Protein AF-A0A8H6CXS3-F1 (afdb_monomer_lite)

Secondary structure (DSSP, 8-state):
-PPPPP------------HHHHHHHHHHHHHHHHHHHHT--SS----TTHHHHHHHHHHIIIII----SS-TT-TTS-EEEEESTTHHHHHHHHHHHH-SS--EE--TTHHHHHHHHHHHHHHHHHHH-BTTB----PPEEEEE--TTGGGSHHHHHHHHHHHTT-TTEEEEE--TT-HHHHHHHHHHHHHTT-------S--HHHHHHHHHHHT-S--

Structure (mmCIF, N/CA/C/O backbone):
data_AF-A0A8H6CXS3-F1
#
_entry.id   AF-A0A8H6CXS3-F1
#
loop_
_atom_site.group_PDB
_atom_site.id
_atom_site.type_symbol
_atom_site.label_atom_id
_atom_site.label_alt_id
_atom_site.label_comp_id
_atom_site.label_asym_id
_atom_site.label_entity_id
_atom_site.label_seq_id
_atom_site.pdbx_PDB_ins_code
_atom_site.Cartn_x
_atom_site.Cartn_y
_atom_site.Cartn_z
_atom_site.occupancy
_atom_site.B_iso_or_equiv
_atom_site.auth_seq_id
_atom_site.auth_comp_id
_atom_site.auth_asym_id
_atom_site.auth_atom_id
_atom_site.pdbx_PDB_model_num
ATOM 1 N N . MET A 1 1 ? -13.019 -16.969 39.015 1.00 36.16 1 MET A N 1
ATOM 2 C CA . MET A 1 1 ? -12.812 -17.792 37.806 1.00 36.16 1 MET A CA 1
ATOM 3 C C . MET A 1 1 ? -12.700 -16.843 36.626 1.00 36.16 1 MET A C 1
ATOM 5 O O . MET A 1 1 ? -13.710 -16.361 36.139 1.00 36.16 1 MET A O 1
ATOM 9 N N . HIS A 1 2 ? -11.468 -16.475 36.280 1.00 28.03 2 HIS A N 1
ATOM 10 C CA . HIS A 1 2 ? -11.146 -15.615 35.142 1.00 28.03 2 HIS A CA 1
ATOM 11 C C . HIS A 1 2 ? -11.078 -16.511 33.902 1.00 28.03 2 HIS A C 1
ATOM 13 O O . HIS A 1 2 ? -10.249 -17.417 33.868 1.00 28.03 2 HIS A O 1
ATOM 19 N N . GLN A 1 3 ? -11.960 -16.304 32.925 1.00 27.50 3 GLN A N 1
ATOM 20 C CA . GLN A 1 3 ? -11.782 -16.866 31.588 1.00 27.50 3 GLN A CA 1
ATOM 21 C C . GLN A 1 3 ? -11.026 -15.832 30.755 1.00 27.50 3 GLN A C 1
ATOM 23 O O . GLN A 1 3 ? -11.490 -14.708 30.575 1.00 27.50 3 GLN A O 1
ATOM 28 N N . THR A 1 4 ? -9.828 -16.204 30.322 1.00 26.31 4 THR A N 1
ATOM 29 C CA . THR A 1 4 ? -9.033 -15.498 29.319 1.00 26.31 4 THR A CA 1
ATOM 30 C C . THR A 1 4 ? -9.693 -15.648 27.940 1.00 26.31 4 THR A C 1
ATOM 32 O O . THR A 1 4 ? -10.148 -16.750 27.621 1.00 26.31 4 THR A O 1
ATOM 35 N N . PRO A 1 5 ? -9.761 -14.594 27.104 1.00 31.59 5 PRO A N 1
ATOM 36 C CA . PRO A 1 5 ? -10.268 -14.718 25.744 1.00 31.59 5 PRO A CA 1
ATOM 37 C C . PRO A 1 5 ? -9.294 -15.535 24.896 1.00 31.59 5 PRO A C 1
ATOM 39 O O . PRO A 1 5 ? -8.082 -15.343 24.946 1.00 31.59 5 PRO A O 1
ATOM 42 N N . THR A 1 6 ? -9.849 -16.474 24.142 1.00 30.05 6 THR A N 1
ATOM 43 C CA . THR A 1 6 ? -9.149 -17.348 23.205 1.00 30.05 6 THR A CA 1
ATOM 44 C C . THR A 1 6 ? -8.535 -16.517 22.078 1.00 30.05 6 THR A C 1
ATOM 46 O O . THR A 1 6 ? -9.258 -15.842 21.349 1.00 30.05 6 THR A O 1
ATOM 49 N N . GLU A 1 7 ? -7.211 -16.579 21.927 1.00 29.20 7 GLU A N 1
ATOM 50 C CA . GLU A 1 7 ? -6.490 -16.037 20.773 1.00 29.20 7 GLU A CA 1
ATOM 51 C C . GLU A 1 7 ? -7.013 -16.698 19.490 1.00 29.20 7 GLU A C 1
ATOM 53 O O . GLU A 1 7 ? -6.748 -17.871 19.209 1.00 29.20 7 GLU A O 1
ATOM 58 N N . ALA A 1 8 ? -7.771 -15.944 18.695 1.00 30.47 8 ALA A N 1
ATOM 59 C CA . ALA A 1 8 ? -8.083 -16.305 17.323 1.00 30.47 8 ALA A CA 1
ATOM 60 C C . ALA A 1 8 ? -6.818 -16.106 16.476 1.00 30.47 8 ALA A C 1
ATOM 62 O O . ALA A 1 8 ? -6.645 -15.101 15.796 1.00 30.47 8 ALA A O 1
ATOM 63 N N . SER A 1 9 ? -5.906 -17.077 16.538 1.00 31.92 9 SER A N 1
ATOM 64 C CA . SER A 1 9 ? -4.808 -17.177 15.582 1.00 31.92 9 SER A CA 1
ATOM 65 C C . SER A 1 9 ? -5.400 -17.467 14.201 1.00 31.92 9 SER A C 1
ATOM 67 O O . SER A 1 9 ? -5.774 -18.592 13.867 1.00 31.92 9 SER A O 1
ATOM 69 N N . GLY A 1 10 ? -5.529 -16.419 13.388 1.00 28.12 10 GLY A N 1
ATOM 70 C CA . GLY A 1 10 ? -5.821 -16.523 11.965 1.00 28.12 10 GLY A CA 1
ATOM 71 C C . GLY A 1 10 ? -4.663 -17.219 11.256 1.00 28.12 10 GLY A C 1
ATOM 72 O O . GLY A 1 10 ? -3.820 -16.576 10.640 1.00 28.12 10 GLY A O 1
ATOM 73 N N . SER A 1 11 ? -4.590 -18.546 11.367 1.00 31.09 11 SER A N 1
ATOM 74 C CA . SER A 1 11 ? -3.636 -19.354 10.622 1.00 31.09 11 SER A CA 1
ATOM 75 C C . SER A 1 11 ? -3.890 -19.132 9.134 1.00 31.09 11 SER A C 1
ATOM 77 O O . SER A 1 11 ? -4.977 -19.434 8.629 1.00 31.09 11 SER A O 1
ATOM 79 N N . PHE A 1 12 ? -2.892 -18.589 8.442 1.00 36.41 12 PHE A N 1
ATOM 80 C CA . PHE A 1 12 ? -2.896 -18.418 6.999 1.00 36.41 12 PHE A CA 1
ATOM 81 C C . PHE A 1 12 ? -3.215 -19.779 6.372 1.00 36.41 12 PHE A C 1
ATOM 83 O O . PHE A 1 12 ? -2.415 -20.713 6.459 1.00 36.41 12 PHE A O 1
ATOM 90 N N . ARG A 1 13 ? -4.397 -19.924 5.762 1.00 33.12 13 ARG A N 1
ATOM 91 C CA . ARG A 1 13 ? -4.685 -21.066 4.892 1.00 33.12 13 ARG A CA 1
ATOM 92 C C . ARG A 1 13 ? -3.828 -20.915 3.636 1.00 33.12 13 ARG A C 1
ATOM 94 O O . ARG A 1 13 ? -4.321 -20.583 2.566 1.00 33.12 13 ARG A O 1
ATOM 101 N N . ALA A 1 14 ? -2.542 -21.227 3.758 1.00 38.62 14 ALA A N 1
ATOM 102 C CA . ALA A 1 14 ? -1.761 -21.771 2.664 1.00 38.62 14 ALA A CA 1
ATOM 103 C C . ALA A 1 14 ? -2.271 -23.197 2.399 1.00 38.62 14 ALA A C 1
ATOM 105 O O . ALA A 1 14 ? -1.578 -24.184 2.631 1.00 38.62 14 ALA A O 1
ATOM 106 N N . SER A 1 15 ? -3.525 -23.331 1.957 1.00 41.91 15 SER A N 1
ATOM 107 C CA . SER A 1 15 ? -3.922 -24.537 1.240 1.00 41.91 15 SER A CA 1
ATOM 108 C C . SER A 1 15 ? -3.069 -24.549 -0.021 1.00 41.91 15 SER A C 1
ATOM 110 O O . SER A 1 15 ? -3.206 -23.637 -0.836 1.00 41.91 15 SER A O 1
ATOM 112 N N . GLY A 1 16 ? -2.133 -25.498 -0.119 1.00 45.22 16 GLY A N 1
ATOM 113 C CA . GLY A 1 16 ? -1.155 -25.567 -1.202 1.00 45.22 16 GLY A CA 1
ATOM 114 C C . GLY A 1 16 ? -1.812 -25.314 -2.554 1.00 45.22 16 GLY A C 1
ATOM 115 O O . GLY A 1 16 ? -2.650 -26.101 -2.992 1.00 45.22 16 GLY A O 1
ATOM 116 N N . SER A 1 17 ? -1.468 -24.189 -3.184 1.00 57.88 17 SER A N 1
ATOM 117 C CA . SER A 1 17 ? -1.982 -23.858 -4.508 1.00 57.88 17 SER A CA 1
ATOM 118 C C . SER A 1 17 ? -1.588 -24.979 -5.457 1.00 57.88 17 SER A C 1
ATOM 120 O O . SER A 1 17 ? -0.418 -25.379 -5.489 1.00 57.88 17 SER A O 1
ATOM 122 N N . SER A 1 18 ? -2.550 -25.500 -6.215 1.00 72.38 18 SER A N 1
ATOM 123 C CA . SER A 1 18 ? -2.274 -26.580 -7.161 1.00 72.38 18 SER A CA 1
ATOM 124 C C . SER A 1 18 ? -1.170 -26.160 -8.145 1.00 72.38 18 SER A C 1
ATOM 126 O O . SER A 1 18 ? -1.025 -24.979 -8.467 1.00 72.38 18 SER A O 1
ATOM 128 N N . SER A 1 19 ? -0.382 -27.118 -8.646 1.00 76.44 19 SER A N 1
ATOM 129 C CA . SER A 1 19 ? 0.688 -26.845 -9.625 1.00 76.44 19 SER A CA 1
ATOM 130 C C . SER A 1 19 ? 0.190 -26.024 -10.831 1.00 76.44 19 SER A C 1
ATOM 132 O O . SER A 1 19 ? 0.915 -25.175 -11.347 1.00 76.44 19 SER A O 1
ATOM 134 N N . ASP A 1 20 ? -1.073 -26.213 -11.221 1.00 83.56 20 ASP A N 1
ATOM 135 C CA . ASP A 1 20 ? -1.743 -25.462 -12.286 1.00 83.56 20 ASP A CA 1
ATOM 136 C C . ASP A 1 20 ? -1.972 -23.978 -11.928 1.00 83.56 20 ASP A C 1
ATOM 138 O O . ASP A 1 20 ? -1.751 -23.088 -12.750 1.00 83.56 20 ASP A O 1
ATOM 142 N N . GLU A 1 21 ? -2.345 -23.665 -10.685 1.00 80.31 21 GLU A N 1
ATOM 143 C CA . GLU A 1 21 ? -2.508 -22.275 -10.238 1.00 80.31 21 GLU A CA 1
ATOM 144 C C . GLU A 1 21 ? -1.188 -21.505 -10.222 1.00 80.31 21 GLU A C 1
ATOM 146 O O . GLU A 1 21 ? -1.150 -20.349 -10.649 1.00 80.31 21 GLU A O 1
ATOM 151 N N . LEU A 1 22 ? -0.099 -22.145 -9.784 1.00 80.69 22 LEU A N 1
ATOM 152 C CA . LEU A 1 22 ? 1.237 -21.544 -9.816 1.00 80.69 22 LEU A CA 1
ATOM 153 C C . LEU A 1 22 ? 1.685 -21.263 -11.253 1.00 80.69 22 LEU A C 1
ATOM 155 O O . LEU A 1 22 ? 2.217 -20.190 -11.534 1.00 80.69 22 LEU A O 1
ATOM 159 N N . GLN A 1 23 ? 1.402 -22.173 -12.189 1.00 83.62 23 GLN A N 1
ATOM 160 C CA . GLN A 1 23 ? 1.690 -21.953 -13.608 1.00 83.62 23 GLN A CA 1
ATOM 161 C C . GLN A 1 23 ? 0.864 -20.806 -14.202 1.00 83.62 23 GLN A C 1
ATOM 163 O O . GLN A 1 23 ? 1.395 -19.995 -14.965 1.00 83.62 23 GLN A O 1
ATOM 168 N N . LYS A 1 24 ? -0.425 -20.700 -13.856 1.00 85.88 24 LYS A N 1
ATOM 169 C CA . LYS A 1 24 ? -1.273 -19.573 -14.279 1.00 85.88 24 LYS A CA 1
ATOM 170 C C . LYS A 1 24 ? -0.756 -18.247 -13.726 1.00 85.88 24 LYS A C 1
ATOM 172 O O . LYS A 1 24 ? -0.705 -17.266 -14.465 1.00 85.88 24 LYS A O 1
ATOM 177 N N . LEU A 1 25 ? -0.340 -18.225 -12.460 1.00 83.25 25 LEU A N 1
ATOM 178 C CA . LEU A 1 25 ? 0.251 -17.051 -11.820 1.00 83.25 25 LEU A CA 1
ATOM 179 C C . LEU A 1 25 ? 1.569 -16.632 -12.478 1.00 83.25 25 LEU A C 1
ATOM 181 O O . LEU A 1 25 ? 1.739 -15.454 -12.777 1.00 83.25 25 LEU A O 1
ATOM 185 N N . ASP A 1 26 ? 2.470 -17.570 -12.769 1.00 83.44 26 ASP A N 1
ATOM 186 C CA . ASP A 1 26 ? 3.727 -17.271 -13.466 1.00 83.44 26 ASP A CA 1
ATOM 187 C C . ASP A 1 26 ? 3.478 -16.700 -14.874 1.00 83.44 26 ASP A C 1
ATOM 189 O O . ASP A 1 26 ? 4.079 -15.696 -15.265 1.00 83.44 26 ASP A O 1
ATOM 193 N N . ARG A 1 27 ? 2.528 -17.278 -15.624 1.00 86.31 27 ARG A N 1
ATOM 194 C CA . ARG A 1 27 ? 2.117 -16.746 -16.934 1.00 86.31 27 ARG A CA 1
ATOM 195 C C . ARG A 1 27 ? 1.550 -15.333 -16.817 1.00 86.31 27 ARG A C 1
ATOM 197 O O . ARG A 1 27 ? 1.940 -14.465 -17.594 1.00 86.31 27 ARG A O 1
ATOM 204 N N . LEU A 1 28 ? 0.675 -15.091 -15.842 1.00 85.56 28 LEU A N 1
ATOM 205 C CA . LEU A 1 28 ? 0.125 -13.764 -15.573 1.00 85.56 28 LEU A CA 1
ATOM 206 C C . LEU A 1 28 ? 1.244 -12.761 -15.264 1.00 85.56 28 LEU A C 1
ATOM 208 O O . LEU A 1 28 ? 1.303 -11.707 -15.890 1.00 85.56 28 LEU A O 1
ATOM 212 N N . LEU A 1 29 ? 2.168 -13.098 -14.360 1.00 83.44 29 LEU A N 1
ATOM 213 C CA . LEU A 1 29 ? 3.283 -12.223 -13.993 1.00 83.44 29 LEU A CA 1
ATOM 214 C C . LEU A 1 29 ? 4.158 -11.874 -15.199 1.00 83.44 29 LEU A C 1
ATOM 216 O O . LEU A 1 29 ? 4.554 -10.718 -15.342 1.00 83.44 29 LEU A O 1
ATOM 220 N N . LYS A 1 30 ? 4.422 -12.829 -16.096 1.00 85.06 30 LYS A N 1
ATOM 221 C CA . LYS A 1 30 ? 5.149 -12.575 -17.351 1.00 85.06 30 LYS A CA 1
ATOM 222 C C . LYS A 1 30 ? 4.410 -11.584 -18.251 1.00 85.06 30 LYS A C 1
ATOM 224 O O . LYS A 1 30 ? 5.037 -10.657 -18.761 1.00 85.06 30 LYS A O 1
ATOM 229 N N . LEU A 1 31 ? 3.092 -11.735 -18.406 1.00 86.75 31 LEU A N 1
ATOM 230 C CA . LEU A 1 31 ? 2.269 -10.814 -19.199 1.00 86.75 31 LEU A CA 1
ATOM 231 C C . LEU A 1 31 ? 2.256 -9.401 -18.603 1.00 86.75 31 LEU A C 1
ATOM 233 O O . LEU A 1 31 ? 2.506 -8.436 -19.319 1.00 86.75 31 LEU A O 1
ATOM 237 N N . LEU A 1 32 ? 2.037 -9.275 -17.292 1.00 85.12 32 LEU A N 1
ATOM 238 C CA . LEU A 1 32 ? 2.036 -7.984 -16.594 1.00 85.12 32 LEU A CA 1
ATOM 239 C C . LEU A 1 32 ? 3.412 -7.315 -16.630 1.00 85.12 32 LEU A C 1
ATOM 241 O O . LEU A 1 32 ? 3.512 -6.109 -16.830 1.00 85.12 32 LEU A O 1
ATOM 245 N N . THR A 1 33 ? 4.483 -8.099 -16.492 1.00 83.38 33 THR A N 1
ATOM 246 C CA . THR A 1 33 ? 5.856 -7.601 -16.648 1.00 83.38 33 THR A CA 1
ATOM 247 C C . THR A 1 33 ? 6.055 -7.037 -18.054 1.00 83.38 33 THR A C 1
ATOM 249 O O . THR A 1 33 ? 6.570 -5.932 -18.198 1.00 83.38 33 THR A O 1
ATOM 252 N N . GLY A 1 34 ? 5.594 -7.751 -19.088 1.00 81.50 34 GLY A N 1
ATOM 253 C CA . GLY A 1 34 ? 5.616 -7.274 -20.472 1.00 81.50 34 GLY A CA 1
ATOM 254 C C . GLY A 1 34 ? 4.826 -5.978 -20.671 1.00 81.50 34 GLY A C 1
ATOM 255 O O . GLY A 1 34 ? 5.335 -5.051 -21.298 1.00 81.50 34 GLY A O 1
ATOM 256 N N . LEU A 1 35 ? 3.628 -5.880 -20.086 1.00 82.25 35 LEU A N 1
ATOM 257 C CA . LEU A 1 35 ? 2.788 -4.678 -20.122 1.00 82.25 35 LEU A CA 1
ATOM 258 C C . LEU A 1 35 ? 3.510 -3.459 -19.525 1.00 82.25 35 LEU A C 1
ATOM 260 O O . LEU A 1 35 ? 3.583 -2.408 -20.162 1.00 82.25 35 LEU A O 1
ATOM 264 N N . ILE A 1 36 ? 4.086 -3.604 -18.327 1.00 79.25 36 ILE A N 1
ATOM 265 C CA . ILE A 1 36 ? 4.838 -2.523 -17.674 1.00 79.25 36 ILE A CA 1
ATOM 266 C C . ILE A 1 36 ? 6.048 -2.139 -18.535 1.00 79.25 36 ILE A C 1
ATOM 268 O O . ILE A 1 36 ? 6.296 -0.953 -18.747 1.00 79.25 36 ILE A O 1
ATOM 272 N N . SER A 1 37 ? 6.773 -3.114 -19.087 1.00 77.81 37 SER A N 1
ATOM 273 C CA . SER A 1 37 ? 7.919 -2.850 -19.966 1.00 77.81 37 SER A CA 1
ATOM 274 C C . SER A 1 37 ? 7.540 -2.070 -21.229 1.00 77.81 37 SER A C 1
ATOM 276 O O . SER A 1 37 ? 8.293 -1.196 -21.644 1.00 77.81 37 SER A O 1
ATOM 278 N N . GLN A 1 38 ? 6.370 -2.323 -21.824 1.00 73.44 38 GLN A N 1
ATOM 279 C CA . GLN A 1 38 ? 5.894 -1.594 -23.009 1.00 73.44 38 GLN A CA 1
ATOM 280 C C . GLN A 1 38 ? 5.494 -0.143 -22.712 1.00 73.44 38 GLN A C 1
ATOM 282 O O . GLN A 1 38 ? 5.536 0.700 -23.609 1.00 73.44 38 GLN A O 1
ATOM 287 N N . SER A 1 39 ? 5.135 0.165 -21.464 1.00 68.06 39 SER A N 1
ATOM 288 C CA . SER A 1 39 ? 4.827 1.536 -21.046 1.00 68.06 39 SER A CA 1
ATOM 289 C C . SER A 1 39 ? 6.069 2.444 -20.934 1.00 68.06 39 SER A C 1
ATOM 291 O O . SER A 1 39 ? 5.922 3.661 -20.873 1.00 68.06 39 SER A O 1
ATOM 293 N N . ASN A 1 40 ? 7.292 1.892 -21.003 1.00 60.66 40 ASN A N 1
ATOM 294 C CA . ASN A 1 40 ? 8.571 2.624 -20.926 1.00 60.66 40 ASN A CA 1
ATOM 295 C C . ASN A 1 40 ? 8.966 3.357 -22.232 1.00 60.66 40 ASN A C 1
ATOM 297 O O . ASN A 1 40 ? 10.123 3.308 -22.645 1.00 60.66 40 ASN A O 1
ATOM 301 N N . LYS A 1 41 ? 8.051 4.054 -22.915 1.00 53.78 41 LYS A N 1
ATOM 302 C CA . LYS A 1 41 ? 8.431 4.826 -24.122 1.00 53.78 41 LYS A CA 1
ATOM 303 C C . LYS A 1 41 ? 9.274 6.079 -23.829 1.00 53.78 41 LYS A C 1
ATOM 305 O O . LYS A 1 41 ? 9.758 6.709 -24.763 1.00 53.78 41 LYS A O 1
ATOM 310 N N . GLU A 1 42 ? 9.488 6.423 -22.561 1.00 52.50 42 GLU A N 1
ATOM 311 C CA . GLU A 1 42 ? 10.253 7.599 -22.142 1.00 52.50 42 GLU A CA 1
ATOM 312 C C . GLU A 1 42 ? 11.653 7.212 -21.635 1.00 52.50 42 GLU A C 1
ATOM 314 O O . GLU A 1 42 ? 11.840 7.015 -20.442 1.00 52.50 42 GLU A O 1
ATOM 319 N N . GLY A 1 43 ? 12.619 7.079 -22.554 1.00 49.16 43 GLY A N 1
ATOM 320 C CA . GLY A 1 43 ? 14.061 7.383 -22.412 1.00 49.16 43 GLY A CA 1
ATOM 321 C C . GLY A 1 43 ? 14.938 6.786 -21.291 1.00 49.16 43 GLY A C 1
ATOM 322 O O . GLY A 1 43 ? 16.156 6.821 -21.433 1.00 49.16 43 GLY A O 1
ATOM 323 N N . TYR A 1 44 ? 14.395 6.241 -20.204 1.00 51.03 44 TYR A N 1
ATOM 324 C CA . TYR A 1 44 ? 15.142 5.607 -19.117 1.00 51.03 44 TYR A CA 1
ATOM 325 C C . TYR A 1 44 ? 15.143 4.092 -19.324 1.00 51.03 44 TYR A C 1
ATOM 327 O O . TYR A 1 44 ? 14.299 3.347 -18.817 1.00 51.03 44 TYR A O 1
ATOM 335 N N . GLU A 1 45 ? 16.096 3.647 -20.139 1.00 46.44 45 GLU A N 1
ATOM 336 C CA . GLU A 1 45 ? 16.391 2.236 -20.354 1.00 46.44 45 GLU A CA 1
ATOM 337 C C . GLU A 1 45 ? 16.886 1.582 -19.053 1.00 46.44 45 GLU A C 1
ATOM 339 O O . GLU A 1 45 ? 17.766 2.095 -18.369 1.00 46.44 45 GLU A O 1
ATOM 344 N N . GLN A 1 46 ? 16.335 0.400 -18.759 1.00 49.56 46 GLN A N 1
ATOM 345 C CA . GLN A 1 46 ? 16.765 -0.534 -17.708 1.00 49.56 46 GLN A CA 1
ATOM 346 C C . GLN A 1 46 ? 16.456 -0.141 -16.253 1.00 49.56 46 GLN A C 1
ATOM 348 O O . GLN A 1 46 ? 17.344 -0.045 -15.414 1.00 49.56 46 GLN A O 1
ATOM 353 N N . VAL A 1 47 ? 15.171 -0.051 -15.901 1.00 53.47 47 VAL A N 1
ATOM 354 C CA . VAL A 1 47 ? 14.756 -0.161 -14.490 1.00 53.47 47 VAL A CA 1
ATOM 355 C C . VAL A 1 47 ? 14.499 -1.642 -14.178 1.00 53.47 47 VAL A C 1
ATOM 357 O O . VAL A 1 47 ? 13.525 -2.162 -14.700 1.00 53.47 47 VAL A O 1
ATOM 360 N N . PRO A 1 48 ? 15.281 -2.356 -13.349 1.00 55.25 48 PRO A N 1
ATOM 361 C CA . PRO A 1 48 ? 15.142 -3.810 -13.143 1.00 55.25 48 PRO A CA 1
ATOM 362 C C . PRO A 1 48 ? 13.858 -4.260 -12.418 1.00 55.25 48 PRO A C 1
ATOM 364 O O . PRO A 1 48 ? 13.691 -5.445 -12.127 1.00 55.25 48 PRO A O 1
ATOM 367 N N . SER A 1 49 ? 12.950 -3.340 -12.073 1.00 71.38 49 SER A N 1
ATOM 368 C CA . SER A 1 49 ? 11.848 -3.609 -11.146 1.00 71.38 49 SER A CA 1
ATOM 369 C C . SER A 1 49 ? 10.523 -4.028 -11.780 1.00 71.38 49 SER A C 1
ATOM 371 O O . SER A 1 49 ? 9.592 -4.258 -11.018 1.00 71.38 49 SER A O 1
ATOM 373 N N . GLN A 1 50 ? 10.361 -4.187 -13.106 1.00 79.50 50 GLN A N 1
ATOM 374 C CA . GLN A 1 50 ? 9.018 -4.466 -13.672 1.00 79.50 50 GLN A CA 1
ATOM 375 C C . GLN A 1 50 ? 8.402 -5.755 -13.132 1.00 79.50 50 GLN A C 1
ATOM 377 O O . GLN A 1 50 ? 7.219 -5.777 -12.794 1.00 79.50 50 GLN A O 1
ATOM 382 N N . ARG A 1 51 ? 9.204 -6.818 -13.003 1.00 81.25 51 ARG A N 1
ATOM 383 C CA . ARG A 1 51 ? 8.722 -8.079 -12.433 1.00 81.25 51 ARG A CA 1
ATOM 384 C C . ARG A 1 51 ? 8.321 -7.906 -10.971 1.00 81.25 51 ARG A C 1
ATOM 386 O O . ARG A 1 51 ? 7.277 -8.405 -10.572 1.00 81.25 51 ARG A O 1
ATOM 393 N N . LEU A 1 52 ? 9.106 -7.160 -10.193 1.00 84.19 52 LEU A N 1
ATOM 394 C CA . LEU A 1 52 ? 8.787 -6.873 -8.795 1.00 84.19 52 LEU A CA 1
ATOM 395 C C . LEU A 1 52 ? 7.531 -5.995 -8.669 1.00 84.19 52 LEU A C 1
ATOM 397 O O . LEU A 1 52 ? 6.676 -6.292 -7.845 1.00 84.19 52 LEU A O 1
ATOM 401 N N . LYS A 1 53 ? 7.360 -4.986 -9.531 1.00 86.31 53 LYS A N 1
ATOM 402 C CA . LYS A 1 53 ? 6.136 -4.176 -9.638 1.00 86.31 53 LYS A CA 1
ATOM 403 C C . LYS A 1 53 ? 4.916 -5.047 -9.936 1.00 86.31 53 LYS A C 1
ATOM 405 O O . LYS A 1 53 ? 3.902 -4.930 -9.254 1.00 86.31 53 LYS A O 1
ATOM 410 N N . ALA A 1 54 ? 5.025 -5.963 -10.902 1.00 85.44 54 ALA A N 1
ATOM 411 C CA . ALA A 1 54 ? 3.968 -6.920 -11.220 1.00 85.44 54 ALA A CA 1
ATOM 412 C C . ALA A 1 54 ? 3.655 -7.845 -10.030 1.00 85.44 54 ALA A C 1
ATOM 414 O O . ALA A 1 54 ? 2.481 -8.060 -9.716 1.00 85.44 54 ALA A O 1
ATOM 415 N N . SER A 1 55 ? 4.681 -8.347 -9.332 1.00 87.50 55 SER A N 1
ATOM 416 C CA . SER A 1 55 ? 4.515 -9.162 -8.124 1.00 87.50 55 SER A CA 1
ATOM 417 C C . SER A 1 55 ? 3.831 -8.389 -6.996 1.00 87.50 55 SER A C 1
ATOM 419 O O . SER A 1 55 ? 2.897 -8.919 -6.403 1.00 87.50 55 SER A O 1
ATOM 421 N N . ILE A 1 56 ? 4.235 -7.141 -6.731 1.00 89.06 56 ILE A N 1
ATOM 422 C CA . ILE A 1 56 ? 3.633 -6.265 -5.714 1.00 89.06 56 ILE A CA 1
ATOM 423 C C . ILE A 1 56 ? 2.183 -5.938 -6.072 1.00 89.06 56 ILE A C 1
ATOM 425 O O . ILE A 1 56 ? 1.302 -6.110 -5.236 1.00 89.06 56 ILE A O 1
ATOM 429 N N . GLY A 1 57 ? 1.908 -5.519 -7.310 1.00 87.50 57 GLY A N 1
ATOM 430 C CA . GLY A 1 57 ? 0.546 -5.209 -7.754 1.00 87.50 57 GLY A CA 1
ATOM 431 C C . GLY A 1 57 ? -0.381 -6.423 -7.658 1.00 87.50 57 GLY A C 1
ATOM 432 O O . GLY A 1 57 ? -1.502 -6.313 -7.165 1.00 87.50 57 GLY A O 1
ATOM 433 N N . THR A 1 58 ? 0.118 -7.604 -8.038 1.00 86.00 58 THR A N 1
ATOM 434 C CA . THR A 1 58 ? -0.616 -8.868 -7.876 1.00 86.00 58 THR A CA 1
ATOM 435 C C . THR A 1 58 ? -0.814 -9.209 -6.400 1.00 86.00 58 THR A C 1
ATOM 437 O O . THR A 1 58 ? -1.911 -9.603 -6.019 1.00 86.00 58 THR A O 1
ATOM 440 N N . ALA A 1 59 ? 0.215 -9.052 -5.562 1.00 88.50 59 ALA A N 1
ATOM 441 C CA . ALA A 1 59 ? 0.133 -9.291 -4.123 1.00 88.50 59 ALA A CA 1
ATOM 442 C C . ALA A 1 59 ? -0.956 -8.420 -3.477 1.00 88.50 59 ALA A C 1
ATOM 444 O O . ALA A 1 59 ? -1.853 -8.937 -2.809 1.00 88.50 59 ALA A O 1
ATOM 445 N N . LEU A 1 60 ? -0.913 -7.113 -3.753 1.00 87.19 60 LEU A N 1
ATOM 446 C CA . LEU A 1 60 ? -1.865 -6.133 -3.248 1.00 87.19 60 LEU A CA 1
ATOM 447 C C . LEU A 1 60 ? -3.292 -6.473 -3.654 1.00 87.19 60 LEU A C 1
ATOM 449 O O . LEU A 1 60 ? -4.133 -6.655 -2.787 1.00 87.19 60 LEU A O 1
ATOM 453 N N . LEU A 1 61 ? -3.575 -6.600 -4.948 1.00 83.38 61 LEU A N 1
ATOM 454 C CA . LEU A 1 61 ? -4.958 -6.760 -5.397 1.00 83.38 61 LEU A CA 1
ATOM 455 C C . LEU A 1 61 ? -5.520 -8.155 -5.193 1.00 83.38 61 LEU A C 1
ATOM 457 O O . LEU A 1 61 ? -6.705 -8.302 -4.923 1.00 83.38 61 LEU A O 1
ATOM 461 N N . LYS A 1 62 ? -4.715 -9.197 -5.403 1.00 83.62 62 LYS A N 1
ATOM 462 C CA . LYS A 1 62 ? -5.242 -10.561 -5.351 1.00 83.62 62 LYS A CA 1
ATOM 463 C C . LYS A 1 62 ? -5.394 -11.051 -3.916 1.00 83.62 62 LYS A C 1
ATOM 465 O O . LYS A 1 62 ? -6.267 -11.875 -3.663 1.00 83.62 62 LYS A O 1
ATOM 470 N N . TYR A 1 63 ? -4.539 -10.586 -3.008 1.00 85.56 63 TYR A N 1
ATOM 471 C CA . TYR A 1 63 ? -4.468 -11.142 -1.662 1.00 85.56 63 TYR A CA 1
ATOM 472 C C . TYR A 1 63 ? -4.786 -10.095 -0.591 1.00 85.56 63 TYR A C 1
ATOM 474 O O . TYR A 1 63 ? -5.614 -10.355 0.273 1.00 85.56 63 TYR A O 1
ATOM 482 N N . VAL A 1 64 ? -4.186 -8.905 -0.642 1.00 88.81 64 VAL A N 1
ATOM 483 C CA . VAL A 1 64 ? -4.122 -8.030 0.542 1.00 88.81 64 VAL A CA 1
ATOM 484 C C . VAL A 1 64 ? -5.264 -7.008 0.638 1.00 88.81 64 VAL A C 1
ATOM 486 O O . VAL A 1 64 ? -5.886 -6.860 1.693 1.00 88.81 64 VAL A O 1
ATOM 489 N N . MET A 1 65 ? -5.534 -6.279 -0.441 1.00 86.69 65 MET A N 1
ATOM 490 C CA . MET A 1 65 ? -6.457 -5.148 -0.455 1.00 86.69 65 MET A CA 1
ATOM 491 C C . MET A 1 65 ? -7.919 -5.595 -0.419 1.00 86.69 65 MET A C 1
ATOM 493 O O . MET A 1 65 ? -8.340 -6.454 -1.192 1.00 86.69 65 MET A O 1
ATOM 497 N N . ARG A 1 66 ? -8.730 -4.916 0.398 1.00 86.44 66 ARG A N 1
ATOM 498 C CA . ARG A 1 66 ? -10.197 -4.975 0.315 1.00 86.44 66 ARG A CA 1
ATOM 499 C C . ARG A 1 66 ? -10.705 -3.877 -0.612 1.00 86.44 66 ARG A C 1
ATOM 501 O O . ARG A 1 66 ? -10.747 -2.714 -0.228 1.00 86.44 66 ARG A O 1
ATOM 508 N N . TYR A 1 67 ? -11.116 -4.232 -1.822 1.00 80.00 67 TYR A N 1
ATOM 509 C CA . TYR A 1 67 ? -11.685 -3.293 -2.792 1.00 80.00 67 TYR A CA 1
ATOM 510 C C . TYR A 1 67 ? -12.977 -3.851 -3.396 1.00 80.00 67 TYR A C 1
ATOM 512 O O . TYR A 1 67 ? -13.229 -5.052 -3.349 1.00 80.00 67 TYR A O 1
ATOM 520 N N . ALA A 1 68 ? -13.796 -2.961 -3.954 1.00 74.31 68 ALA A N 1
ATOM 521 C CA . ALA A 1 68 ? -15.051 -3.296 -4.613 1.00 74.31 68 ALA A CA 1
ATOM 522 C C . ALA A 1 68 ? -14.960 -2.846 -6.081 1.00 74.31 68 ALA A C 1
ATOM 524 O O . ALA A 1 68 ? -15.140 -1.660 -6.357 1.00 74.31 68 ALA A O 1
ATOM 525 N N . PRO A 1 69 ? -14.614 -3.740 -7.026 1.00 68.50 69 PRO A N 1
ATOM 526 C CA . PRO A 1 69 ? -14.413 -3.349 -8.422 1.00 68.50 69 PRO A CA 1
ATOM 527 C C . PRO A 1 69 ? -15.708 -2.838 -9.073 1.00 68.50 69 PRO A C 1
ATOM 529 O O . PRO A 1 69 ? -15.690 -1.864 -9.821 1.00 68.50 69 PRO A O 1
ATOM 532 N N . GLU A 1 70 ? -16.848 -3.445 -8.750 1.00 71.44 70 GLU A N 1
ATOM 533 C CA . GLU A 1 70 ? -18.147 -3.060 -9.317 1.00 71.44 70 GLU A CA 1
ATOM 534 C C . GLU A 1 70 ? -18.808 -1.890 -8.566 1.00 71.44 70 GLU A C 1
ATOM 536 O O . GLU A 1 70 ? -19.571 -1.132 -9.160 1.00 71.44 70 GLU A O 1
ATOM 541 N N . ASP A 1 71 ? -18.457 -1.692 -7.290 1.00 72.81 71 ASP A N 1
ATOM 542 C CA . ASP A 1 71 ? -18.941 -0.604 -6.429 1.00 72.81 71 ASP A CA 1
ATOM 543 C C . ASP A 1 71 ? -17.767 0.208 -5.872 1.00 72.81 71 ASP A C 1
ATOM 545 O O . ASP A 1 71 ? -17.487 0.260 -4.672 1.00 72.81 71 ASP A O 1
ATOM 549 N N . SER A 1 72 ? -17.022 0.848 -6.772 1.00 68.88 72 SER A N 1
ATOM 550 C CA . SER A 1 72 ? -15.865 1.632 -6.354 1.00 68.88 72 SER A CA 1
ATOM 551 C C . SER A 1 72 ? -16.169 2.784 -5.379 1.00 68.88 72 SER A C 1
ATOM 553 O O . SER A 1 72 ? -15.237 3.176 -4.674 1.00 68.88 72 SER A O 1
ATOM 555 N N . PRO A 1 73 ? -17.378 3.371 -5.299 1.00 75.12 73 PRO A N 1
ATOM 556 C CA . PRO A 1 73 ? -17.712 4.331 -4.249 1.00 75.12 73 PRO A CA 1
ATOM 557 C C . PRO A 1 73 ? -17.755 3.757 -2.826 1.00 75.12 73 PRO A C 1
ATOM 559 O O . PRO A 1 73 ? -17.773 4.559 -1.890 1.00 75.12 73 PRO A O 1
ATOM 562 N N . TYR A 1 74 ? -17.729 2.428 -2.641 1.00 79.94 74 TYR A N 1
ATOM 563 C CA . TYR A 1 74 ? -17.789 1.778 -1.328 1.00 79.94 74 TYR A CA 1
ATOM 564 C C . TYR A 1 74 ? -16.863 2.456 -0.302 1.00 79.94 74 TYR A C 1
ATOM 566 O O . TYR A 1 74 ? -15.657 2.620 -0.525 1.00 79.94 74 TYR A O 1
ATOM 574 N N . PHE A 1 75 ? -17.448 2.909 0.811 1.00 84.75 75 PHE A N 1
ATOM 575 C CA . PHE A 1 75 ? -16.811 3.857 1.730 1.00 84.75 75 PHE A CA 1
ATOM 576 C C . PHE A 1 75 ? -15.640 3.256 2.516 1.00 84.75 75 PHE A C 1
ATOM 578 O O . PHE A 1 75 ? -14.574 3.871 2.598 1.00 84.75 75 PHE A O 1
ATOM 585 N N . ASN A 1 76 ? -15.838 2.052 3.061 1.00 87.25 76 ASN A N 1
ATOM 586 C CA . ASN A 1 76 ? -14.876 1.348 3.915 1.00 87.25 76 ASN A CA 1
ATOM 587 C C . ASN A 1 76 ? -13.928 0.441 3.098 1.00 87.25 76 ASN A C 1
ATOM 589 O O . ASN A 1 76 ? -13.428 -0.569 3.590 1.00 87.25 76 ASN A O 1
ATOM 593 N N . ARG A 1 77 ? -13.712 0.765 1.816 1.00 86.56 77 ARG A N 1
ATOM 594 C CA . ARG A 1 77 ? -12.710 0.093 0.979 1.00 86.56 77 ARG A CA 1
ATOM 595 C C . ARG A 1 77 ? -11.305 0.575 1.319 1.00 86.56 77 ARG A C 1
ATOM 597 O O . ARG A 1 77 ? -11.107 1.739 1.680 1.00 86.56 77 ARG A O 1
ATOM 604 N N . ASP A 1 78 ? -10.326 -0.279 1.071 1.00 88.50 78 ASP A N 1
ATOM 605 C CA . ASP A 1 78 ? -8.934 0.136 1.014 1.00 88.50 78 ASP A CA 1
ATOM 606 C C . ASP A 1 78 ? -8.729 1.076 -0.178 1.00 88.50 78 ASP A C 1
ATOM 608 O O . ASP A 1 78 ? -9.269 0.870 -1.271 1.00 88.50 78 ASP A O 1
ATOM 612 N N . ARG A 1 79 ? -7.940 2.129 0.025 1.00 85.81 79 ARG A N 1
ATOM 613 C CA . ARG A 1 79 ? -7.659 3.120 -1.014 1.00 85.81 79 ARG A CA 1
ATOM 614 C C . ARG A 1 79 ? -6.238 2.927 -1.511 1.00 85.81 79 ARG A C 1
ATOM 616 O O . ARG A 1 79 ? -5.304 2.877 -0.717 1.00 85.81 79 ARG A O 1
ATOM 623 N N . LEU A 1 80 ? -6.092 2.832 -2.827 1.00 85.69 80 LEU A N 1
ATOM 624 C CA . LEU A 1 80 ? -4.798 2.845 -3.491 1.00 85.69 80 LEU A CA 1
ATOM 625 C C . LEU A 1 80 ? -4.533 4.240 -4.030 1.00 85.69 80 LEU A C 1
ATOM 627 O O . LEU A 1 80 ? -5.364 4.823 -4.730 1.00 85.69 80 LEU A O 1
ATOM 631 N N . VAL A 1 81 ? -3.349 4.728 -3.715 1.00 84.44 81 VAL A N 1
ATOM 632 C CA . VAL A 1 81 ? -2.839 6.016 -4.116 1.00 84.44 81 VAL A CA 1
ATOM 633 C C . VAL A 1 81 ? -1.502 5.787 -4.806 1.00 84.44 81 VAL A C 1
ATOM 635 O O . VAL A 1 81 ? -0.621 5.136 -4.253 1.00 84.44 81 VAL A O 1
ATOM 638 N N . VAL A 1 82 ? -1.347 6.301 -6.023 1.00 82.00 82 VAL A N 1
ATOM 639 C CA . VAL A 1 82 ? -0.094 6.205 -6.781 1.00 82.00 82 VAL A CA 1
ATOM 640 C C . VAL A 1 82 ? 0.410 7.615 -7.050 1.00 82.00 82 VAL A C 1
ATOM 642 O O . VAL A 1 82 ? -0.302 8.409 -7.665 1.00 82.00 82 VAL A O 1
ATOM 645 N N . SER A 1 83 ? 1.624 7.904 -6.587 1.00 79.19 83 SER A N 1
ATOM 646 C CA . SER A 1 83 ? 2.296 9.195 -6.690 1.00 79.19 83 SER A CA 1
ATOM 647 C C . SER A 1 83 ? 3.636 9.065 -7.417 1.00 79.19 83 SER A C 1
ATOM 649 O O . SER A 1 83 ? 4.323 8.048 -7.306 1.00 79.19 83 SER A O 1
ATOM 651 N N . GLY A 1 84 ? 4.016 10.121 -8.136 1.00 76.38 84 GLY A N 1
ATOM 652 C CA . GLY A 1 84 ? 5.347 10.285 -8.717 1.00 76.38 84 GLY A CA 1
ATOM 653 C C . GLY A 1 84 ? 5.376 10.405 -10.237 1.00 76.38 84 GLY A C 1
ATOM 654 O O . GLY A 1 84 ? 4.414 10.075 -10.934 1.00 76.38 84 GLY A O 1
ATOM 655 N N . HIS A 1 85 ? 6.510 10.876 -10.758 1.00 71.00 85 HIS A N 1
ATOM 656 C CA . HIS A 1 85 ? 6.737 11.090 -12.194 1.00 71.00 85 HIS A CA 1
ATOM 657 C C . HIS A 1 85 ? 6.495 9.831 -13.043 1.00 71.00 85 HIS A C 1
ATOM 659 O O . HIS A 1 85 ? 6.078 9.934 -14.193 1.00 71.00 85 HIS A O 1
ATOM 665 N N . TYR A 1 86 ? 6.690 8.641 -12.473 1.00 71.94 86 TYR A N 1
ATOM 666 C CA . TYR A 1 86 ? 6.523 7.371 -13.176 1.00 71.94 86 TYR A CA 1
ATOM 667 C C . TYR A 1 86 ? 5.279 6.578 -12.758 1.00 71.94 86 TYR A C 1
ATOM 669 O O . TYR A 1 86 ? 5.110 5.422 -13.162 1.00 71.94 86 TYR A O 1
ATOM 677 N N . ALA A 1 87 ? 4.353 7.222 -12.037 1.00 70.88 87 ALA A N 1
ATOM 678 C CA . ALA A 1 87 ? 3.080 6.650 -11.600 1.00 70.88 87 ALA A CA 1
ATOM 679 C C . ALA A 1 87 ? 2.255 6.026 -12.742 1.00 70.88 87 ALA A C 1
ATOM 681 O O . ALA A 1 87 ? 1.469 5.109 -12.502 1.00 70.88 87 ALA A O 1
ATOM 682 N N . GLY A 1 88 ? 2.456 6.463 -13.994 1.00 68.88 88 GLY A N 1
ATOM 683 C CA . GLY A 1 88 ? 1.797 5.903 -15.179 1.00 68.88 88 GLY A CA 1
ATOM 684 C C . GLY A 1 88 ? 1.977 4.387 -15.342 1.00 68.88 88 GLY A C 1
ATOM 685 O O . GLY A 1 88 ? 1.056 3.709 -15.796 1.00 68.88 88 GLY A O 1
ATOM 686 N N . ARG A 1 89 ? 3.112 3.830 -14.898 1.00 75.88 89 ARG A N 1
ATOM 687 C CA . ARG A 1 89 ? 3.394 2.384 -14.961 1.00 75.88 89 ARG A CA 1
ATOM 688 C C . ARG A 1 89 ? 2.508 1.585 -14.017 1.00 75.88 89 ARG A C 1
ATOM 690 O O . ARG A 1 89 ? 1.907 0.583 -14.403 1.00 75.88 89 ARG A O 1
ATOM 697 N N . TRP A 1 90 ? 2.403 2.063 -12.784 1.00 77.75 90 TRP A N 1
ATOM 698 C CA . TRP A 1 90 ? 1.510 1.501 -11.783 1.00 77.75 90 TRP A CA 1
ATOM 699 C C . TRP A 1 90 ? 0.051 1.704 -12.185 1.00 77.75 90 TRP A C 1
ATOM 701 O O . TRP A 1 90 ? -0.715 0.750 -12.151 1.00 77.75 90 TRP A O 1
ATOM 711 N N . LYS A 1 91 ? -0.324 2.895 -12.664 1.00 73.00 91 LYS A N 1
ATOM 712 C CA . LYS A 1 91 ? -1.669 3.168 -13.190 1.00 73.00 91 LYS A CA 1
ATOM 713 C C . LYS A 1 91 ? -2.074 2.154 -14.255 1.00 73.00 91 LYS A C 1
ATOM 715 O O . LYS A 1 91 ? -3.098 1.503 -14.092 1.00 73.00 91 LYS A O 1
ATOM 720 N N . GLY A 1 92 ? -1.250 1.974 -15.288 1.00 71.62 92 GLY A N 1
ATOM 721 C CA . GLY A 1 92 ? -1.522 1.011 -16.353 1.00 71.62 92 GLY A CA 1
ATOM 722 C C . GLY A 1 92 ? -1.637 -0.419 -15.825 1.00 71.62 92 GLY A C 1
ATOM 723 O O . GLY A 1 92 ? -2.560 -1.136 -16.206 1.00 71.62 92 GLY A O 1
ATOM 724 N N . LEU A 1 93 ? -0.759 -0.820 -14.900 1.00 78.25 93 LEU A N 1
ATOM 725 C CA . LEU A 1 93 ? -0.833 -2.126 -14.242 1.00 78.25 93 LEU A CA 1
ATOM 726 C C . LEU A 1 93 ? -2.172 -2.328 -13.519 1.00 78.25 93 LEU A C 1
ATOM 728 O O . LEU A 1 93 ? -2.850 -3.327 -13.750 1.00 78.25 93 LEU A O 1
ATOM 732 N N . PHE A 1 94 ? -2.562 -1.389 -12.656 1.00 75.00 94 PHE A N 1
ATOM 733 C CA . PHE A 1 94 ? -3.785 -1.513 -11.868 1.00 75.00 94 PHE A CA 1
ATOM 734 C C . PHE A 1 94 ? -5.050 -1.360 -12.726 1.00 75.00 94 PHE A C 1
ATOM 736 O O . PHE A 1 94 ? -6.028 -2.051 -12.465 1.00 75.00 94 PHE A O 1
ATOM 743 N N . GLU A 1 95 ? -5.033 -0.551 -13.788 1.00 71.94 95 GLU A N 1
ATOM 744 C CA . GLU A 1 95 ? -6.129 -0.490 -14.768 1.00 71.94 95 GLU A CA 1
ATOM 745 C C . GLU A 1 95 ? -6.383 -1.859 -15.418 1.00 71.94 95 GLU A C 1
ATOM 747 O O . GLU A 1 95 ? -7.533 -2.285 -15.524 1.00 71.94 95 GLU A O 1
ATOM 752 N N . HIS A 1 96 ? -5.321 -2.585 -15.788 1.00 72.12 96 HIS A N 1
ATOM 753 C CA . HIS A 1 96 ? -5.440 -3.918 -16.390 1.00 72.12 96 HIS A CA 1
ATOM 754 C C . HIS A 1 96 ? -5.780 -5.014 -15.376 1.00 72.12 96 HIS A C 1
ATOM 756 O O . HIS A 1 96 ? -6.450 -5.981 -15.729 1.00 72.12 96 HIS A O 1
ATOM 762 N N . LEU A 1 97 ? -5.320 -4.888 -14.129 1.00 71.75 97 LEU A N 1
ATOM 763 C CA . LEU A 1 97 ? -5.595 -5.871 -13.082 1.00 71.75 97 LEU A CA 1
ATOM 764 C C . LEU A 1 97 ? -6.999 -5.742 -12.481 1.00 71.75 97 LEU A C 1
ATOM 766 O O . LEU A 1 97 ? -7.602 -6.753 -12.138 1.00 71.75 97 LEU A O 1
ATOM 770 N N . ILE A 1 98 ? -7.499 -4.516 -12.315 1.00 65.44 98 ILE A N 1
ATOM 771 C CA . ILE A 1 98 ? -8.759 -4.247 -11.611 1.00 65.44 98 ILE A CA 1
ATOM 772 C C . ILE A 1 98 ? -9.941 -4.228 -12.584 1.00 65.44 98 ILE A C 1
ATOM 774 O O . ILE A 1 98 ? -11.064 -4.486 -12.164 1.00 65.44 98 ILE A O 1
ATOM 778 N N . ALA A 1 99 ? -9.714 -3.931 -13.871 1.00 55.84 99 ALA A N 1
ATOM 779 C CA . ALA A 1 99 ? -10.768 -3.736 -14.875 1.00 55.84 99 ALA A CA 1
ATOM 780 C C . ALA A 1 99 ? -11.899 -2.775 -14.426 1.00 55.84 99 ALA A C 1
ATOM 782 O O . ALA A 1 99 ? -12.977 -2.766 -15.018 1.00 55.84 99 ALA A O 1
ATOM 783 N N . ALA A 1 100 ? -11.672 -1.955 -13.390 1.00 48.84 100 ALA A N 1
ATOM 784 C CA . ALA A 1 100 ? -12.716 -1.201 -12.706 1.00 48.84 100 ALA A CA 1
ATOM 785 C C . ALA A 1 100 ? -12.364 0.274 -12.471 1.00 48.84 100 ALA A C 1
ATOM 787 O O . ALA A 1 100 ? -11.220 0.673 -12.244 1.00 48.84 100 ALA A O 1
ATOM 788 N N . LYS A 1 101 ? -13.420 1.086 -12.557 1.00 50.12 101 LYS A N 1
ATOM 789 C CA . LYS A 1 101 ? -13.439 2.543 -12.423 1.00 50.12 101 LYS A CA 1
ATOM 790 C C . LYS A 1 101 ? -13.266 2.923 -10.952 1.00 50.12 101 LYS A C 1
ATOM 792 O O . LYS A 1 101 ? -14.215 2.755 -10.205 1.00 50.12 101 LYS A O 1
ATOM 797 N N . GLY A 1 102 ? -12.127 3.492 -10.553 1.00 50.75 102 GLY A N 1
ATOM 798 C CA . GLY A 1 102 ? -12.040 4.249 -9.288 1.00 50.75 102 GLY A CA 1
ATOM 799 C C . GLY A 1 102 ? -10.755 4.134 -8.467 1.00 50.75 102 GLY A C 1
ATOM 800 O O . GLY A 1 102 ? -10.761 4.361 -7.255 1.00 50.75 102 GLY A O 1
ATOM 801 N N . ILE A 1 103 ? -9.632 3.867 -9.134 1.00 56.03 103 ILE A N 1
ATOM 802 C CA . ILE A 1 103 ? -8.309 4.188 -8.591 1.00 56.03 103 ILE A CA 1
ATOM 803 C C . ILE A 1 103 ? -8.128 5.710 -8.650 1.00 56.03 103 ILE A C 1
ATOM 805 O O . ILE A 1 103 ? -8.308 6.315 -9.708 1.00 56.03 103 ILE A O 1
ATOM 809 N N . ALA A 1 104 ? -7.744 6.328 -7.533 1.00 52.25 104 ALA A N 1
ATOM 810 C CA . ALA A 1 104 ? -7.288 7.713 -7.529 1.00 52.25 104 ALA A CA 1
ATOM 811 C C . ALA A 1 104 ? -5.809 7.746 -7.947 1.00 52.25 104 ALA A C 1
ATOM 813 O O . ALA A 1 104 ? -4.934 7.323 -7.193 1.00 52.25 104 ALA A O 1
ATOM 814 N N . VAL A 1 105 ? -5.529 8.226 -9.161 1.00 50.19 105 VAL A N 1
ATOM 815 C CA . VAL A 1 105 ? -4.160 8.435 -9.655 1.00 50.19 105 VAL A CA 1
ATOM 816 C C . VAL A 1 105 ? -3.933 9.912 -9.940 1.00 50.19 105 VAL A C 1
ATOM 818 O O . VAL A 1 105 ? -4.779 10.551 -10.562 1.00 50.19 105 VAL A O 1
ATOM 821 N N . GLY A 1 106 ? -2.777 10.446 -9.549 1.00 48.22 106 GLY A N 1
ATOM 822 C CA . GLY A 1 106 ? -2.359 11.789 -9.948 1.00 48.22 106 GLY A CA 1
ATOM 823 C C . GLY A 1 106 ? -0.950 12.174 -9.474 1.00 48.22 106 GLY A C 1
ATOM 824 O O . GLY A 1 106 ? -0.152 11.323 -9.099 1.00 48.22 106 GLY A O 1
ATOM 825 N N . LEU A 1 107 ? -0.658 13.471 -9.566 1.00 45.12 107 LEU A N 1
ATOM 826 C CA . LEU A 1 107 ? 0.673 14.098 -9.511 1.00 45.12 107 LEU A CA 1
ATOM 827 C C . LEU A 1 107 ? 1.369 14.045 -8.116 1.00 45.12 107 LEU A C 1
ATOM 829 O O . LEU A 1 107 ? 0.716 13.709 -7.134 1.00 45.12 107 LEU A O 1
ATOM 833 N N . PRO A 1 108 ? 2.675 14.389 -7.999 1.00 47.50 108 PRO A N 1
ATOM 834 C CA . PRO A 1 108 ? 3.550 14.098 -6.842 1.00 47.50 108 PRO A CA 1
ATOM 835 C C . PRO A 1 108 ? 3.050 14.490 -5.434 1.00 47.50 108 PRO A C 1
ATOM 837 O O . PRO A 1 108 ? 3.381 13.815 -4.458 1.00 47.50 108 PRO A O 1
ATOM 840 N N . ASP A 1 109 ? 2.205 15.520 -5.306 1.00 57.38 109 ASP A N 1
ATOM 841 C CA . ASP A 1 109 ? 1.611 15.954 -4.022 1.00 57.38 109 ASP A CA 1
ATOM 842 C C . ASP A 1 109 ? 0.575 14.973 -3.440 1.00 57.38 109 ASP A C 1
ATOM 844 O O . ASP A 1 109 ? 0.016 15.164 -2.356 1.00 57.38 109 ASP A O 1
ATOM 848 N N . ILE A 1 110 ? 0.316 13.875 -4.142 1.00 65.50 110 ILE A N 1
ATOM 849 C CA . ILE A 1 110 ? -0.654 12.871 -3.735 1.00 65.50 110 ILE A CA 1
ATOM 850 C C . ILE A 1 110 ? -0.176 11.999 -2.560 1.00 65.50 110 ILE A C 1
ATOM 852 O O . ILE A 1 110 ? -1.018 11.457 -1.844 1.00 65.50 110 ILE A O 1
ATOM 856 N N . ALA A 1 111 ? 1.128 11.924 -2.269 1.00 76.06 111 ALA A N 1
ATOM 857 C CA . ALA A 1 111 ? 1.602 11.248 -1.052 1.00 76.06 111 ALA A CA 1
ATOM 858 C C . ALA A 1 111 ? 1.060 11.935 0.221 1.00 76.06 111 ALA A C 1
ATOM 860 O O . ALA A 1 111 ? 0.516 11.277 1.108 1.00 76.06 111 ALA A O 1
ATOM 861 N N . SER A 1 112 ? 1.087 13.272 0.261 1.00 82.12 112 SER A N 1
ATOM 862 C CA . SER A 1 112 ? 0.469 14.072 1.329 1.00 82.12 112 SER A CA 1
ATOM 863 C C . SER A 1 112 ? -1.048 13.866 1.390 1.00 82.12 112 SER A C 1
ATOM 865 O O . SER A 1 112 ? -1.625 13.787 2.474 1.00 82.12 112 SER A O 1
ATOM 867 N N . SER A 1 113 ? -1.705 13.703 0.235 1.00 82.94 113 SER A N 1
ATOM 868 C CA . SER A 1 113 ? -3.129 13.348 0.176 1.00 82.94 113 SER A CA 1
ATOM 869 C C . SER A 1 113 ? -3.412 11.964 0.772 1.00 82.94 113 SER A C 1
ATOM 871 O O . SER A 1 113 ? -4.390 11.815 1.504 1.00 82.94 113 SER A O 1
ATOM 873 N N . ALA A 1 114 ? -2.564 10.963 0.515 1.00 87.25 114 ALA A N 1
ATOM 874 C CA . ALA A 1 114 ? -2.690 9.631 1.110 1.00 87.25 114 ALA A CA 1
ATOM 875 C C . ALA A 1 114 ? -2.612 9.698 2.641 1.00 87.25 114 ALA A C 1
ATOM 877 O O . ALA A 1 114 ? -3.444 9.114 3.334 1.00 87.25 114 ALA A O 1
ATOM 878 N N . ILE A 1 115 ? -1.663 10.475 3.167 1.00 90.56 115 ILE A N 1
ATOM 879 C CA . ILE A 1 115 ? -1.505 10.698 4.608 1.00 90.56 115 ILE A CA 1
ATOM 880 C C . ILE A 1 115 ? -2.733 11.415 5.183 1.00 90.56 115 ILE A C 1
ATOM 882 O O . ILE A 1 115 ? -3.273 10.988 6.201 1.00 90.56 115 ILE A O 1
ATOM 886 N N . GLY A 1 116 ? -3.239 12.450 4.506 1.00 88.38 116 GLY A N 1
ATOM 887 C CA . GLY A 1 116 ? -4.472 13.136 4.903 1.00 88.38 116 GLY A CA 1
ATOM 888 C C . GLY A 1 116 ? -5.683 12.199 4.958 1.00 88.38 116 GLY A C 1
ATOM 889 O O . GLY A 1 116 ? -6.466 12.250 5.907 1.00 88.38 116 GLY A O 1
ATOM 890 N N . GLN A 1 117 ? -5.809 11.292 3.985 1.00 89.44 117 GLN A N 1
ATOM 891 C CA . GLN A 1 117 ? -6.842 10.255 3.993 1.00 89.44 117 GLN A CA 1
ATOM 892 C C . GLN A 1 117 ? -6.655 9.280 5.161 1.00 89.44 117 GLN A C 1
ATOM 894 O O . GLN A 1 117 ? -7.633 8.967 5.837 1.00 89.44 117 GLN A O 1
ATOM 899 N N . ALA A 1 118 ? -5.424 8.847 5.448 1.00 91.38 118 ALA A N 1
ATOM 900 C CA . ALA A 1 118 ? -5.137 7.964 6.577 1.00 91.38 118 ALA A CA 1
ATOM 901 C C . ALA A 1 118 ? -5.545 8.608 7.913 1.00 91.38 118 ALA A C 1
ATOM 903 O O . ALA A 1 118 ? -6.255 7.983 8.702 1.00 91.38 118 ALA A O 1
ATOM 904 N N . ILE A 1 119 ? -5.196 9.883 8.122 1.00 93.12 119 ILE A N 1
ATOM 905 C CA . ILE A 1 119 ? -5.583 10.657 9.313 1.00 93.12 119 ILE A CA 1
ATOM 906 C C . ILE A 1 119 ? -7.105 10.760 9.422 1.00 93.12 119 ILE A C 1
ATOM 908 O O . ILE A 1 119 ? -7.673 10.442 10.466 1.00 93.12 119 ILE A O 1
ATOM 912 N N . ALA A 1 120 ? -7.776 11.183 8.346 1.00 91.56 120 ALA A N 1
ATOM 913 C CA . ALA A 1 120 ? -9.225 11.350 8.341 1.00 91.56 120 ALA A CA 1
ATOM 914 C C . ALA A 1 120 ? -9.940 10.042 8.702 1.00 91.56 120 ALA A C 1
ATOM 916 O O . ALA A 1 120 ? -10.854 10.034 9.521 1.00 91.56 120 ALA A O 1
ATOM 917 N N . LEU A 1 121 ? -9.494 8.923 8.139 1.00 90.00 121 LEU A N 1
ATOM 918 C CA . LEU A 1 121 ? -10.113 7.629 8.377 1.00 90.00 121 LEU A CA 1
ATOM 919 C C . LEU A 1 121 ? -9.823 7.081 9.769 1.00 90.00 121 LEU A C 1
ATOM 921 O O . LEU A 1 121 ? -10.740 6.559 10.394 1.00 90.00 121 LEU A O 1
ATOM 925 N N . LYS A 1 122 ? -8.600 7.247 10.288 1.00 91.25 122 LYS A N 1
ATOM 926 C CA . LYS A 1 122 ? -8.289 6.838 11.664 1.00 91.25 122 LYS A CA 1
ATOM 927 C C . LYS A 1 122 ? -9.110 7.653 12.665 1.00 91.25 122 LYS A C 1
ATOM 929 O O . LYS A 1 122 ? -9.620 7.090 13.628 1.00 91.25 122 LYS A O 1
ATOM 934 N N . ASN A 1 123 ? -9.323 8.944 12.398 1.00 93.12 123 ASN A N 1
ATOM 935 C CA . ASN A 1 123 ? -10.235 9.772 13.187 1.00 93.12 123 ASN A CA 1
ATOM 936 C C . ASN A 1 123 ? -11.673 9.243 13.148 1.00 93.12 123 ASN A C 1
ATOM 938 O O . ASN A 1 123 ? -12.311 9.153 14.191 1.00 93.12 123 ASN A O 1
ATOM 942 N N . LEU A 1 124 ? -12.182 8.848 11.977 1.00 92.88 124 LEU A N 1
ATOM 943 C CA . LEU A 1 124 ? -13.522 8.268 11.873 1.00 92.88 124 LEU A CA 1
ATOM 944 C C . LEU A 1 124 ? -13.638 6.930 12.617 1.00 92.88 124 LEU A C 1
ATOM 946 O O . LEU A 1 124 ? -14.610 6.734 13.340 1.00 92.88 124 LEU A O 1
ATOM 950 N N . THR A 1 125 ? -12.645 6.045 12.504 1.00 91.75 125 THR A N 1
ATOM 951 C CA . THR A 1 125 ? -12.560 4.805 13.294 1.00 91.75 125 THR A CA 1
ATOM 952 C C . THR A 1 125 ? -12.656 5.117 14.791 1.00 91.75 125 THR A C 1
ATOM 954 O O . THR A 1 125 ? -13.485 4.529 15.475 1.00 91.75 125 THR A O 1
ATOM 957 N N . MET A 1 126 ? -11.895 6.094 15.302 1.00 90.75 126 MET A N 1
ATOM 958 C CA . MET A 1 126 ? -11.930 6.473 16.725 1.00 90.75 126 MET A CA 1
ATOM 959 C C . MET A 1 126 ? -13.266 7.084 17.173 1.00 90.75 126 MET A C 1
ATOM 961 O O . MET A 1 126 ? -13.660 6.913 18.323 1.00 90.75 126 MET A O 1
ATOM 965 N N . LEU A 1 127 ? -13.951 7.818 16.294 1.00 93.88 127 LEU A N 1
ATOM 966 C CA . LEU A 1 127 ? -15.222 8.470 16.618 1.00 93.88 127 LEU A CA 1
ATOM 967 C C . LEU A 1 127 ? -16.417 7.512 16.578 1.00 93.88 127 LEU A C 1
ATOM 969 O O . LEU A 1 127 ? -17.378 7.715 17.322 1.00 93.88 127 LEU A O 1
ATOM 973 N N . TYR A 1 128 ? -16.387 6.514 15.691 1.00 94.50 128 TYR A N 1
ATOM 974 C CA . TYR A 1 128 ? -17.575 5.729 15.351 1.00 94.50 128 TYR A CA 1
ATOM 975 C C . TYR A 1 128 ? -17.479 4.234 15.668 1.00 94.50 128 TYR A C 1
ATOM 977 O O . TYR A 1 128 ? -18.532 3.617 15.853 1.00 94.50 128 TYR A O 1
ATOM 985 N N . ASN A 1 129 ? -16.283 3.642 15.767 1.00 94.75 129 ASN A N 1
ATOM 986 C CA . ASN A 1 129 ? -16.172 2.245 16.192 1.00 94.75 129 ASN A CA 1
ATOM 987 C C . ASN A 1 129 ? -16.522 2.106 17.680 1.00 94.75 129 ASN A C 1
ATOM 989 O O . ASN A 1 129 ? -16.284 3.000 18.494 1.00 94.75 129 ASN A O 1
ATOM 993 N N . LYS A 1 130 ? -17.099 0.959 18.037 1.00 93.56 130 LYS A N 1
ATOM 994 C CA . LYS A 1 130 ? -17.394 0.558 19.418 1.00 93.56 130 LYS A CA 1
ATOM 995 C C . LYS A 1 130 ? -16.762 -0.811 19.690 1.00 93.56 130 LYS A C 1
ATOM 997 O O . LYS A 1 130 ? -16.547 -1.543 18.728 1.00 93.56 130 LYS A O 1
ATOM 1002 N N . PRO A 1 131 ? -16.532 -1.195 20.962 1.00 91.06 131 PRO A N 1
ATOM 1003 C CA . PRO A 1 131 ? -15.902 -2.477 21.299 1.00 91.06 131 PRO A CA 1
ATOM 1004 C C . PRO A 1 131 ? -16.550 -3.703 20.637 1.00 91.06 131 PRO A C 1
ATOM 1006 O O . PRO A 1 131 ? -15.844 -4.609 20.218 1.00 91.06 131 PRO A O 1
ATOM 1009 N N . ASP A 1 132 ? -17.875 -3.688 20.471 1.00 93.06 132 ASP A N 1
ATOM 1010 C CA . ASP A 1 132 ? -18.632 -4.797 19.872 1.00 93.06 132 ASP A CA 1
ATOM 1011 C C . ASP A 1 132 ? -19.116 -4.500 18.439 1.00 93.06 132 ASP A C 1
ATOM 1013 O O . ASP A 1 132 ? -19.938 -5.233 17.888 1.00 93.06 132 ASP A O 1
ATOM 1017 N N . LEU A 1 133 ? -18.676 -3.385 17.842 1.00 91.12 133 LEU A N 1
ATOM 1018 C CA . LEU A 1 133 ? -19.099 -2.965 16.507 1.00 91.12 133 LEU A CA 1
ATOM 1019 C C . LEU A 1 133 ? -18.005 -2.149 15.814 1.00 91.12 133 LEU A C 1
ATOM 1021 O O . LEU A 1 133 ? -17.935 -0.922 15.939 1.00 91.12 133 LEU A O 1
ATOM 1025 N N . GLU A 1 134 ? -17.186 -2.846 15.037 1.00 90.38 134 GLU A N 1
ATOM 1026 C CA . GLU A 1 134 ? -16.198 -2.227 14.166 1.00 90.38 134 GLU A CA 1
ATOM 1027 C C . GLU A 1 134 ? -16.842 -1.849 12.826 1.00 90.38 134 GLU A C 1
ATOM 1029 O O . GLU A 1 134 ? -17.173 -2.703 12.004 1.00 90.38 134 GLU A O 1
ATOM 1034 N N . LEU A 1 135 ? -17.075 -0.551 12.618 1.00 90.12 135 LEU A N 1
ATOM 1035 C CA . LEU A 1 135 ? -17.695 -0.040 11.394 1.00 90.12 135 LEU A CA 1
ATOM 1036 C C . LEU A 1 135 ? -16.657 0.248 10.306 1.00 90.12 135 LEU A C 1
ATOM 1038 O O . LEU A 1 135 ? -16.950 0.081 9.121 1.00 90.12 135 LEU A O 1
ATOM 1042 N N . LEU A 1 136 ? -15.472 0.721 10.704 1.00 91.19 136 LEU A N 1
ATOM 1043 C CA . LEU A 1 136 ? -14.446 1.268 9.818 1.00 91.19 136 LEU A CA 1
ATOM 1044 C C . LEU A 1 136 ? -13.069 0.675 10.119 1.00 91.19 136 LEU A C 1
ATOM 1046 O O . LEU A 1 136 ? -12.593 0.791 11.246 1.00 91.19 136 LEU A O 1
ATOM 1050 N N . ASP A 1 137 ? -12.417 0.136 9.087 1.00 90.38 137 ASP A N 1
ATOM 1051 C CA . ASP A 1 137 ? -11.117 -0.560 9.178 1.00 90.38 137 ASP A CA 1
ATOM 1052 C C . ASP A 1 137 ? -10.309 -0.449 7.852 1.00 90.38 137 ASP A C 1
ATOM 1054 O O . ASP A 1 137 ? -9.451 -1.238 7.479 1.00 90.38 137 ASP A O 1
ATOM 1058 N N . ASN A 1 138 ? -10.599 0.538 7.017 1.00 89.00 138 ASN A N 1
ATOM 1059 C CA . ASN A 1 138 ? -9.901 0.703 5.734 1.00 89.00 138 ASN A CA 1
ATOM 1060 C C . ASN A 1 138 ? -8.394 1.031 5.865 1.00 89.00 138 ASN A C 1
ATOM 1062 O O . ASN A 1 138 ? -7.984 1.849 6.694 1.00 89.00 138 ASN A O 1
ATOM 1066 N N . MET A 1 139 ? -7.603 0.509 4.926 1.00 90.56 139 MET A N 1
ATOM 1067 C CA . MET A 1 139 ? -6.183 0.833 4.747 1.00 90.56 139 MET A CA 1
ATOM 1068 C C . MET A 1 139 ? -5.951 1.833 3.609 1.00 90.56 139 MET A C 1
ATOM 1070 O O . MET A 1 139 ? -6.653 1.824 2.593 1.00 90.56 139 MET A O 1
ATOM 1074 N N . ILE A 1 140 ? -4.910 2.654 3.743 1.00 90.69 140 ILE A N 1
ATOM 1075 C CA . ILE A 1 140 ? -4.351 3.464 2.660 1.00 90.69 140 ILE A CA 1
ATOM 1076 C C . ILE A 1 140 ? -3.052 2.827 2.169 1.00 90.69 140 ILE A C 1
ATOM 1078 O O . ILE A 1 140 ? -2.106 2.654 2.933 1.00 90.69 140 ILE A O 1
ATOM 1082 N N . TRP A 1 141 ? -2.990 2.529 0.875 1.00 90.75 141 TRP A N 1
ATOM 1083 C CA . TRP A 1 141 ? -1.807 2.021 0.188 1.00 90.75 141 TRP A CA 1
ATOM 1084 C C . TRP A 1 141 ? -1.255 3.125 -0.706 1.00 90.75 141 TRP A C 1
ATOM 1086 O O . TRP A 1 141 ? -1.919 3.535 -1.655 1.00 90.75 141 TRP A O 1
ATOM 1096 N N . CYS A 1 142 ? -0.062 3.627 -0.404 1.00 89.94 142 CYS A N 1
ATOM 1097 C CA . CYS A 1 142 ? 0.573 4.723 -1.129 1.00 89.94 142 CYS A CA 1
ATOM 1098 C C . CYS A 1 142 ? 1.819 4.224 -1.856 1.00 89.94 142 CYS A C 1
ATOM 1100 O O . CYS A 1 142 ? 2.813 3.884 -1.225 1.00 89.94 142 CYS A O 1
ATOM 1102 N N . ILE A 1 143 ? 1.788 4.214 -3.182 1.00 88.69 143 ILE A N 1
ATOM 1103 C CA . ILE A 1 143 ? 2.947 3.909 -4.016 1.00 88.69 143 ILE A CA 1
ATOM 1104 C C . ILE A 1 143 ? 3.632 5.216 -4.396 1.00 88.69 143 ILE A C 1
ATOM 1106 O O . ILE A 1 143 ? 2.979 6.132 -4.892 1.00 88.69 143 ILE A O 1
ATOM 1110 N N . ILE A 1 144 ? 4.943 5.284 -4.192 1.00 85.94 144 ILE A N 1
ATOM 1111 C CA . ILE A 1 144 ? 5.787 6.415 -4.567 1.00 85.94 144 ILE A CA 1
ATOM 1112 C C . ILE A 1 144 ? 6.792 5.920 -5.608 1.00 85.94 144 ILE A C 1
ATOM 1114 O O . ILE A 1 144 ? 7.670 5.119 -5.297 1.00 85.94 144 ILE A O 1
ATOM 1118 N N . ASP A 1 145 ? 6.641 6.386 -6.847 1.00 82.19 145 ASP A N 1
ATOM 1119 C CA . ASP A 1 145 ? 7.518 6.088 -7.988 1.00 82.19 145 ASP A CA 1
ATOM 1120 C C . ASP A 1 145 ? 8.064 7.411 -8.554 1.00 82.19 145 ASP A C 1
ATOM 1122 O O . ASP A 1 145 ? 7.660 7.888 -9.624 1.00 82.19 145 ASP A O 1
ATOM 1126 N N . ASP A 1 146 ? 8.919 8.064 -7.759 1.00 78.25 146 ASP A N 1
ATOM 1127 C CA . ASP A 1 146 ? 9.478 9.385 -8.046 1.00 78.25 146 ASP A CA 1
ATOM 1128 C C . ASP A 1 146 ? 10.984 9.452 -7.730 1.00 78.25 146 ASP A C 1
ATOM 1130 O O . ASP A 1 146 ? 11.362 9.319 -6.565 1.00 78.25 146 ASP A O 1
ATOM 1134 N N . PRO A 1 147 ? 11.854 9.735 -8.718 1.00 74.88 147 PRO A N 1
ATOM 1135 C CA . PRO A 1 147 ? 13.293 9.885 -8.495 1.00 74.88 147 PRO A CA 1
ATOM 1136 C C . PRO A 1 147 ? 13.662 11.137 -7.684 1.00 74.88 147 PRO A C 1
ATOM 1138 O O . PRO A 1 147 ? 14.834 11.349 -7.389 1.00 74.88 147 PRO A O 1
ATOM 1141 N N . LYS A 1 148 ? 12.709 12.020 -7.377 1.00 75.94 148 LYS A N 1
ATOM 1142 C CA . LYS A 1 148 ? 12.917 13.238 -6.581 1.00 75.94 148 LYS A CA 1
ATOM 1143 C C . LYS A 1 148 ? 12.252 13.170 -5.209 1.00 75.94 148 LYS A C 1
ATOM 1145 O O . LYS A 1 148 ? 12.228 14.182 -4.510 1.00 75.94 148 LYS A O 1
ATOM 1150 N N . PHE A 1 149 ? 11.735 12.007 -4.808 1.00 79.00 149 PHE A N 1
ATOM 1151 C CA . PHE A 1 149 ? 11.089 11.842 -3.505 1.00 79.00 149 PHE A CA 1
ATOM 1152 C C . PHE A 1 149 ? 11.988 12.291 -2.340 1.00 79.00 149 PHE A C 1
ATOM 1154 O O . PHE A 1 149 ? 11.510 12.921 -1.402 1.00 79.00 149 PHE A O 1
ATOM 1161 N N . HIS A 1 150 ? 13.299 12.092 -2.478 1.00 71.75 150 HIS A N 1
ATOM 1162 C CA . HIS A 1 150 ? 14.316 12.382 -1.467 1.00 71.75 150 HIS A CA 1
ATOM 1163 C C . HIS A 1 150 ? 14.496 13.859 -1.078 1.00 71.75 150 HIS A C 1
ATOM 1165 O O . HIS A 1 150 ? 15.307 14.158 -0.203 1.00 71.75 150 HIS A O 1
ATOM 1171 N N . GLN A 1 151 ? 13.843 14.807 -1.759 1.00 67.06 151 GLN A N 1
ATOM 1172 C CA . GLN A 1 151 ? 14.142 16.241 -1.618 1.00 67.06 151 GLN A CA 1
ATOM 1173 C C . GLN A 1 151 ? 12.889 17.129 -1.585 1.00 67.06 151 GLN A C 1
ATOM 1175 O O . GLN A 1 151 ? 12.864 18.191 -2.207 1.00 67.06 151 GLN A O 1
ATOM 1180 N N . GLY A 1 152 ? 11.832 16.732 -0.871 1.00 73.12 152 GLY A N 1
ATOM 1181 C CA . GLY A 1 152 ? 10.610 17.538 -0.847 1.00 73.12 152 GLY A CA 1
ATOM 1182 C C . GLY A 1 152 ? 9.677 17.314 0.335 1.00 73.12 152 GLY A C 1
ATOM 1183 O O . GLY A 1 152 ? 9.871 16.430 1.162 1.00 73.12 152 GLY A O 1
ATOM 1184 N N . SER A 1 153 ? 8.605 18.107 0.352 1.00 79.50 153 SER A N 1
ATOM 1185 C CA . SER A 1 153 ? 7.530 18.086 1.355 1.00 79.50 153 SER A CA 1
ATOM 1186 C C . SER A 1 153 ? 6.889 16.708 1.548 1.00 79.50 153 SER A C 1
ATOM 1188 O O . SER A 1 153 ? 6.416 16.395 2.638 1.00 79.50 153 SER A O 1
ATOM 1190 N N . ALA A 1 154 ? 6.882 15.866 0.511 1.00 80.31 154 ALA A N 1
ATOM 1191 C CA . ALA A 1 154 ? 6.385 14.497 0.592 1.00 80.31 154 ALA A CA 1
ATOM 1192 C C . ALA A 1 154 ? 7.235 13.614 1.525 1.00 80.31 154 ALA A C 1
ATOM 1194 O O . ALA A 1 154 ? 6.671 12.790 2.244 1.00 80.31 154 ALA A O 1
ATOM 1195 N N . LEU A 1 155 ? 8.561 13.796 1.553 1.00 85.62 155 LEU A N 1
ATOM 1196 C CA . LEU A 1 155 ? 9.457 13.061 2.452 1.00 85.62 155 LEU A CA 1
ATOM 1197 C C . LEU A 1 155 ? 9.149 13.400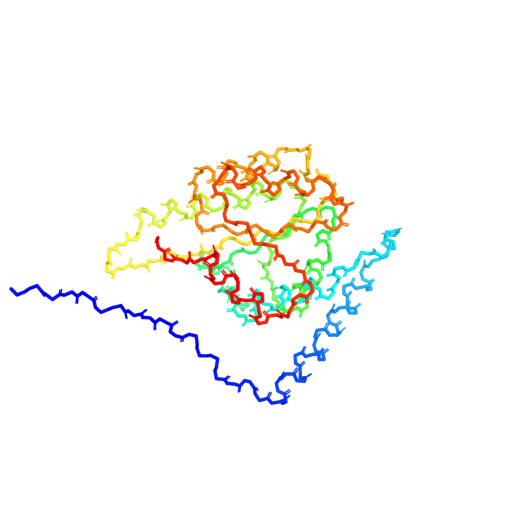 3.914 1.00 85.62 155 LEU A C 1
ATOM 1199 O O . LEU A 1 155 ? 8.957 12.498 4.732 1.00 85.62 155 LEU A O 1
ATOM 1203 N N . ASP A 1 156 ? 9.023 14.694 4.212 1.00 87.50 156 ASP A N 1
ATOM 1204 C CA . ASP A 1 156 ? 8.689 15.193 5.549 1.00 87.50 156 ASP A CA 1
ATOM 1205 C C . ASP A 1 156 ? 7.308 14.710 5.998 1.00 87.50 156 ASP A C 1
ATOM 1207 O O . ASP A 1 156 ? 7.127 14.301 7.146 1.00 87.50 156 ASP A O 1
ATOM 1211 N N . ALA A 1 157 ? 6.330 14.699 5.087 1.00 88.94 157 ALA A N 1
ATOM 1212 C CA . ALA A 1 157 ? 4.997 14.187 5.371 1.00 88.94 157 ALA A CA 1
ATOM 1213 C C . ALA A 1 157 ? 5.030 12.688 5.720 1.00 88.94 157 ALA A C 1
ATOM 1215 O O . ALA A 1 157 ? 4.408 12.271 6.700 1.00 88.94 157 ALA A O 1
ATOM 1216 N N . VAL A 1 158 ? 5.779 11.873 4.964 1.00 90.75 158 VAL A N 1
ATOM 1217 C CA . VAL A 1 158 ? 5.933 10.436 5.251 1.00 90.75 158 VAL A CA 1
ATOM 1218 C C . VAL A 1 158 ? 6.657 10.223 6.583 1.00 90.75 158 VAL A C 1
ATOM 1220 O O . VAL A 1 158 ? 6.211 9.412 7.395 1.00 90.75 158 VAL A O 1
ATOM 1223 N N . ALA A 1 159 ? 7.720 10.976 6.870 1.00 91.31 159 ALA A N 1
ATOM 1224 C CA . ALA A 1 159 ? 8.401 10.929 8.163 1.00 91.31 159 ALA A CA 1
ATOM 1225 C C . ALA A 1 159 ? 7.450 11.276 9.326 1.00 91.31 159 ALA A C 1
ATOM 1227 O O . ALA A 1 159 ? 7.377 10.552 10.321 1.00 91.31 159 ALA A O 1
ATOM 1228 N N . LEU A 1 160 ? 6.651 12.334 9.178 1.00 91.94 160 LEU A N 1
ATOM 1229 C CA . LEU A 1 160 ? 5.673 12.755 10.178 1.00 91.94 160 LEU A CA 1
ATOM 1230 C C . LEU A 1 160 ? 4.590 11.696 10.426 1.00 91.94 160 LEU A C 1
ATOM 1232 O O . LEU A 1 160 ? 4.228 11.450 11.577 1.00 91.94 160 LEU A O 1
ATOM 1236 N N . ALA A 1 161 ? 4.113 11.030 9.373 1.00 93.31 161 ALA A N 1
ATOM 1237 C CA . ALA A 1 161 ? 3.132 9.956 9.493 1.00 93.31 161 ALA A CA 1
ATOM 1238 C C . ALA A 1 161 ? 3.642 8.775 10.341 1.00 93.31 161 ALA A C 1
ATOM 1240 O O . ALA A 1 161 ? 2.873 8.197 11.114 1.00 93.31 161 ALA A O 1
ATOM 1241 N N . GLY A 1 162 ? 4.942 8.471 10.252 1.00 92.62 162 GLY A N 1
ATOM 1242 C CA . GLY A 1 162 ? 5.602 7.491 11.117 1.00 92.62 162 GLY A CA 1
ATOM 1243 C C . GLY A 1 162 ? 5.589 7.918 12.585 1.00 92.62 162 GLY A C 1
ATOM 1244 O O . GLY A 1 162 ? 5.175 7.145 13.450 1.00 92.62 162 GLY A O 1
ATOM 1245 N N . ASN A 1 163 ? 5.945 9.178 12.871 1.00 93.69 163 ASN A N 1
ATOM 1246 C CA . ASN A 1 163 ? 5.935 9.713 14.240 1.00 93.69 163 ASN A CA 1
ATOM 1247 C C . ASN A 1 163 ? 4.535 9.635 14.870 1.00 93.69 163 ASN A C 1
ATOM 1249 O O . ASN A 1 163 ? 4.396 9.397 16.070 1.00 93.69 163 ASN A O 1
ATOM 1253 N N . TRP A 1 164 ? 3.493 9.820 14.056 1.00 93.44 164 TRP A N 1
ATOM 1254 C CA . TRP A 1 164 ? 2.093 9.695 14.465 1.00 93.44 164 TRP A CA 1
ATOM 1255 C C . TRP A 1 164 ? 1.586 8.257 14.552 1.00 93.44 164 TRP A C 1
ATOM 1257 O O . TRP A 1 164 ? 0.450 8.051 14.975 1.00 93.44 164 TRP A O 1
ATOM 1267 N N . LYS A 1 165 ? 2.408 7.265 14.190 1.00 91.75 165 LYS A N 1
ATOM 1268 C CA . LYS A 1 165 ? 2.055 5.841 14.211 1.00 91.75 165 LYS A CA 1
ATOM 1269 C C . LYS A 1 165 ? 0.751 5.570 13.455 1.00 91.75 165 LYS A C 1
ATOM 1271 O O . LYS A 1 165 ? -0.133 4.870 13.950 1.00 91.75 165 LYS A O 1
ATOM 1276 N N . LEU A 1 166 ? 0.613 6.146 12.259 1.00 91.81 166 LEU A N 1
ATOM 127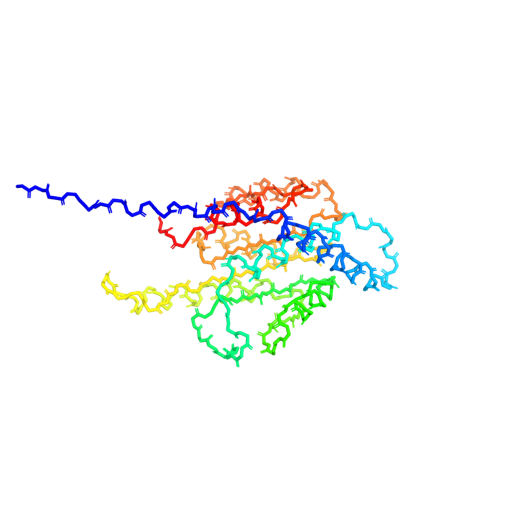7 C CA . LEU A 1 166 ? -0.539 5.913 11.382 1.00 91.81 166 LEU A CA 1
ATOM 1278 C C . LEU A 1 166 ? -0.540 4.464 10.864 1.00 91.81 166 LEU A C 1
ATOM 1280 O O . LEU A 1 166 ? -0.069 4.182 9.769 1.00 91.81 166 LEU A O 1
ATOM 1284 N N . ARG A 1 167 ? -1.089 3.537 11.658 1.00 90.12 167 ARG A N 1
ATOM 1285 C CA . ARG A 1 167 ? -1.126 2.093 11.349 1.00 90.12 167 ARG A CA 1
ATOM 1286 C C . ARG A 1 167 ? -2.008 1.736 10.150 1.00 90.12 167 ARG A C 1
ATOM 1288 O O . ARG A 1 167 ? -1.843 0.676 9.567 1.00 90.12 167 ARG A O 1
ATOM 1295 N N . ASN A 1 168 ? -2.909 2.632 9.745 1.00 92.62 168 ASN A N 1
ATOM 1296 C CA . ASN A 1 168 ? -3.760 2.448 8.570 1.00 92.62 168 ASN A CA 1
ATOM 1297 C C . ASN A 1 168 ? -3.125 2.961 7.259 1.00 92.62 168 ASN A C 1
ATOM 1299 O O . ASN A 1 168 ? -3.845 3.240 6.298 1.00 92.62 168 ASN A O 1
ATOM 1303 N N . LEU A 1 169 ? -1.798 3.118 7.217 1.00 93.06 169 LEU A N 1
ATOM 1304 C CA . LEU A 1 169 ? -1.042 3.599 6.062 1.00 93.06 169 LEU A CA 1
ATOM 1305 C C . LEU A 1 169 ? 0.137 2.665 5.757 1.00 93.06 169 LEU A C 1
ATOM 1307 O O . LEU A 1 169 ? 0.992 2.431 6.604 1.00 93.06 169 LEU A O 1
ATOM 1311 N N . CYS A 1 170 ? 0.225 2.200 4.513 1.00 93.81 170 CYS A N 1
ATOM 1312 C CA . CYS A 1 170 ? 1.390 1.501 3.980 1.00 93.81 170 CYS A CA 1
ATOM 1313 C C . CYS A 1 170 ? 1.985 2.301 2.817 1.00 93.81 170 CYS A C 1
ATOM 1315 O O . CYS A 1 170 ? 1.279 2.630 1.861 1.00 93.81 170 CYS A O 1
ATOM 1317 N N . VAL A 1 171 ? 3.285 2.601 2.890 1.00 91.69 171 VAL A N 1
ATOM 1318 C CA . VAL A 1 171 ? 4.028 3.291 1.829 1.00 91.69 171 VAL A CA 1
ATOM 1319 C C . VAL A 1 171 ? 4.934 2.294 1.112 1.00 91.69 171 VAL A C 1
ATOM 1321 O O . VAL A 1 171 ? 5.779 1.646 1.723 1.00 91.69 171 VAL A O 1
ATOM 1324 N N . ILE A 1 172 ? 4.766 2.188 -0.203 1.00 90.12 172 ILE A N 1
ATOM 1325 C CA . ILE A 1 172 ? 5.589 1.377 -1.096 1.00 90.12 172 ILE A CA 1
ATOM 1326 C C . ILE A 1 172 ? 6.432 2.337 -1.920 1.00 90.12 172 ILE A C 1
ATOM 1328 O O . ILE A 1 172 ? 5.939 2.994 -2.835 1.00 90.12 172 ILE A O 1
ATOM 1332 N N . TYR A 1 173 ? 7.710 2.417 -1.581 1.00 86.62 173 TYR A N 1
ATOM 1333 C CA . TYR A 1 173 ? 8.657 3.297 -2.246 1.00 86.62 173 TYR A CA 1
ATOM 1334 C C . TYR A 1 173 ? 9.488 2.524 -3.277 1.00 86.62 173 TYR A C 1
ATOM 1336 O O . TYR A 1 173 ? 10.183 1.563 -2.932 1.00 86.62 173 TYR A O 1
ATOM 1344 N N . ASP A 1 174 ? 9.403 2.925 -4.550 1.00 82.94 174 ASP A N 1
ATOM 1345 C CA . ASP A 1 174 ? 10.263 2.390 -5.604 1.00 82.94 174 ASP A CA 1
ATOM 1346 C C . ASP A 1 174 ? 11.625 3.087 -5.586 1.00 82.94 174 ASP A C 1
ATOM 1348 O O . ASP A 1 174 ? 11.815 4.192 -6.086 1.00 82.94 174 ASP A O 1
ATOM 1352 N N . SER A 1 175 ? 12.586 2.366 -5.030 1.00 79.31 175 SER A N 1
ATOM 1353 C CA . SER A 1 175 ? 13.939 2.820 -4.754 1.00 79.31 175 SER A CA 1
ATOM 1354 C C . SER A 1 175 ? 14.910 2.586 -5.924 1.00 79.31 175 SER A C 1
ATOM 1356 O O . SER A 1 175 ? 16.128 2.658 -5.778 1.00 79.31 175 SER A O 1
ATOM 1358 N N . THR A 1 176 ? 14.421 2.289 -7.129 1.00 74.12 176 THR A N 1
ATOM 1359 C CA . THR A 1 176 ? 15.297 1.923 -8.258 1.00 74.12 176 THR A CA 1
ATOM 1360 C C . THR A 1 176 ? 16.167 3.051 -8.825 1.00 74.12 176 THR A C 1
ATOM 1362 O O . THR A 1 176 ? 17.024 2.764 -9.660 1.00 74.12 176 THR A O 1
ATOM 1365 N N . TYR A 1 177 ? 15.997 4.299 -8.379 1.00 68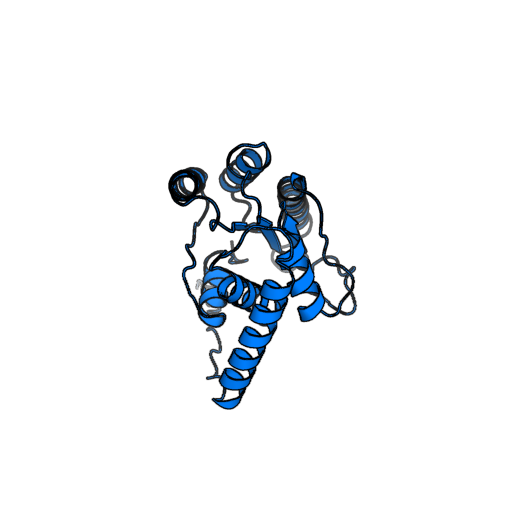.44 177 TYR A N 1
ATOM 1366 C CA . TYR A 1 177 ? 16.645 5.466 -8.991 1.00 68.44 177 TYR A CA 1
ATOM 1367 C C . TYR A 1 177 ? 17.983 5.881 -8.350 1.00 68.44 177 TYR A C 1
ATOM 1369 O O . TYR A 1 177 ? 18.847 6.363 -9.078 1.00 68.44 177 TYR A O 1
ATOM 1377 N N . ASP A 1 178 ? 18.203 5.674 -7.044 1.00 67.62 178 ASP A N 1
ATOM 1378 C CA . ASP A 1 178 ? 19.485 5.983 -6.378 1.00 67.62 178 ASP A CA 1
ATOM 1379 C C . ASP A 1 178 ? 19.713 5.141 -5.108 1.00 67.62 178 ASP A C 1
ATOM 1381 O O . ASP A 1 178 ? 19.097 5.346 -4.072 1.00 67.62 178 ASP A O 1
ATOM 1385 N N . SER A 1 179 ? 20.664 4.204 -5.154 1.00 64.69 179 SER A N 1
ATOM 1386 C CA . SER A 1 179 ? 20.947 3.293 -4.034 1.00 64.69 179 SER A CA 1
ATOM 1387 C C . SER A 1 179 ? 21.487 3.953 -2.754 1.00 64.69 179 SER A C 1
ATOM 1389 O O . SER A 1 179 ? 21.324 3.377 -1.674 1.00 64.69 179 SER A O 1
ATOM 1391 N N . ILE A 1 180 ? 22.139 5.118 -2.849 1.00 60.47 180 ILE A N 1
ATOM 1392 C CA . ILE A 1 180 ? 22.761 5.785 -1.696 1.00 60.47 180 ILE A CA 1
ATOM 1393 C C . ILE A 1 180 ? 21.709 6.582 -0.928 1.00 60.47 180 ILE A C 1
ATOM 1395 O O . ILE A 1 180 ? 21.609 6.413 0.293 1.00 60.47 180 ILE A O 1
ATOM 1399 N N . SER A 1 181 ? 20.900 7.389 -1.627 1.00 66.44 181 SER A N 1
ATOM 1400 C CA . SER A 1 181 ? 19.774 8.112 -1.020 1.00 66.44 181 SER A CA 1
ATOM 1401 C C . SER A 1 181 ? 18.839 7.142 -0.293 1.00 66.44 181 SER A C 1
ATOM 1403 O O . SER A 1 181 ? 18.511 7.361 0.871 1.00 66.44 181 SER A O 1
ATOM 1405 N N . ASN A 1 182 ? 18.548 5.992 -0.903 1.00 66.25 182 ASN A N 1
ATOM 1406 C CA . ASN A 1 182 ? 17.678 4.972 -0.324 1.00 66.25 182 ASN A CA 1
ATOM 1407 C C . ASN A 1 182 ? 18.121 4.480 1.057 1.00 66.25 182 ASN A C 1
ATOM 1409 O O . ASN A 1 182 ? 17.293 4.278 1.941 1.00 66.25 182 ASN A O 1
ATOM 1413 N N . ASN A 1 183 ? 19.418 4.224 1.258 1.00 70.88 183 ASN A N 1
ATOM 1414 C CA . ASN A 1 183 ? 19.899 3.710 2.544 1.00 70.88 183 ASN A CA 1
ATOM 1415 C C . ASN A 1 183 ? 19.771 4.770 3.647 1.00 70.88 183 ASN A C 1
ATOM 1417 O O . ASN A 1 183 ? 19.462 4.434 4.792 1.00 70.88 183 ASN A O 1
ATOM 1421 N N . LEU A 1 184 ? 19.989 6.041 3.300 1.00 66.25 184 LEU A N 1
ATOM 1422 C CA . LEU A 1 184 ? 19.798 7.163 4.215 1.00 66.25 184 LEU A CA 1
ATOM 1423 C C . LEU A 1 184 ? 18.318 7.329 4.569 1.00 66.25 184 LEU A C 1
ATOM 1425 O O . LEU A 1 184 ? 17.983 7.430 5.747 1.00 66.25 184 LEU A O 1
ATOM 1429 N N . GLU A 1 185 ? 17.431 7.264 3.579 1.00 77.31 185 GLU A N 1
ATOM 1430 C CA . GLU A 1 185 ? 15.983 7.357 3.779 1.00 77.31 185 GLU A CA 1
ATOM 1431 C C . GLU A 1 185 ? 15.423 6.205 4.611 1.00 77.31 185 GLU A C 1
ATOM 1433 O O . GLU A 1 185 ? 14.648 6.433 5.535 1.00 77.31 185 GLU A O 1
ATOM 1438 N N . VAL A 1 186 ? 15.845 4.965 4.347 1.00 78.94 186 VAL A N 1
ATOM 1439 C CA . VAL A 1 186 ? 15.426 3.793 5.132 1.00 78.94 186 VAL A CA 1
ATOM 1440 C C . VAL A 1 186 ? 15.786 3.965 6.605 1.00 78.94 186 VAL A C 1
ATOM 1442 O O . VAL A 1 186 ? 14.967 3.678 7.480 1.00 78.94 186 VAL A O 1
ATOM 1445 N N . ASN A 1 187 ? 17.000 4.436 6.895 1.00 81.75 187 ASN A N 1
ATOM 1446 C CA . ASN A 1 187 ? 17.409 4.704 8.269 1.00 81.75 187 ASN A CA 1
ATOM 1447 C C . ASN A 1 187 ? 16.592 5.850 8.872 1.00 81.75 187 ASN A C 1
ATOM 1449 O O . ASN A 1 187 ? 16.117 5.720 9.999 1.00 81.75 187 ASN A O 1
ATOM 1453 N N . ASN A 1 188 ? 16.358 6.918 8.108 1.00 85.94 188 ASN A N 1
ATOM 1454 C CA . ASN A 1 188 ? 15.533 8.042 8.533 1.00 85.94 188 ASN A CA 1
ATOM 1455 C C . ASN A 1 188 ? 14.110 7.594 8.917 1.00 85.94 188 ASN A C 1
ATOM 1457 O O . ASN A 1 188 ? 13.637 7.877 10.017 1.00 85.94 188 ASN A O 1
ATOM 1461 N N . PHE A 1 189 ? 13.440 6.804 8.076 1.00 90.50 189 PHE A N 1
ATOM 1462 C CA . PHE A 1 189 ? 12.083 6.334 8.362 1.00 90.50 189 PHE A CA 1
ATOM 1463 C C . PHE A 1 189 ? 12.006 5.429 9.591 1.00 90.50 189 PHE A C 1
ATOM 1465 O O . PHE A 1 189 ? 11.084 5.582 10.393 1.00 90.50 189 PHE A O 1
ATOM 1472 N N . LYS A 1 190 ? 12.997 4.556 9.811 1.00 90.94 190 LYS A N 1
ATOM 1473 C CA . LYS A 1 190 ? 13.075 3.762 11.048 1.00 90.94 190 LYS A CA 1
ATOM 1474 C C . LYS A 1 190 ? 13.177 4.645 12.291 1.00 90.94 190 LYS A C 1
ATOM 1476 O O . LYS A 1 190 ? 12.528 4.356 13.292 1.00 90.94 190 LYS A O 1
ATOM 1481 N N . THR A 1 191 ? 13.948 5.737 12.235 1.00 92.00 191 THR A N 1
ATOM 1482 C CA . THR A 1 191 ? 14.030 6.686 13.363 1.00 92.00 191 THR A CA 1
ATOM 1483 C C . THR A 1 191 ? 12.713 7.419 13.610 1.00 92.00 191 THR A C 1
ATOM 1485 O O . THR A 1 191 ? 12.410 7.765 14.749 1.00 92.00 191 THR A O 1
ATOM 1488 N N . HIS A 1 192 ? 11.892 7.563 12.570 1.00 92.75 192 HIS A N 1
ATOM 1489 C CA . HIS A 1 192 ? 10.535 8.090 12.639 1.00 92.75 192 HIS A CA 1
ATOM 1490 C C . HIS A 1 192 ? 9.470 7.027 12.941 1.00 92.75 192 HIS A C 1
ATOM 1492 O O . HIS A 1 192 ? 8.290 7.277 12.745 1.00 92.75 192 HIS A O 1
ATOM 1498 N N . GLY A 1 193 ? 9.844 5.838 13.423 1.00 91.38 193 GLY A N 1
ATOM 1499 C CA . GLY A 1 193 ? 8.882 4.836 13.894 1.00 91.38 193 GLY A CA 1
ATOM 1500 C C . GLY A 1 193 ? 8.202 4.012 12.799 1.00 91.38 193 GLY A C 1
ATOM 1501 O O . GLY A 1 193 ? 7.246 3.299 13.100 1.00 91.38 193 GLY A O 1
ATOM 1502 N N . TRP A 1 194 ? 8.685 4.069 11.555 1.00 93.38 194 TRP A N 1
ATOM 1503 C CA . TRP A 1 194 ? 8.232 3.156 10.508 1.00 93.38 194 TRP A CA 1
ATOM 1504 C C . TRP A 1 194 ? 8.789 1.747 10.703 1.00 93.38 194 TRP A C 1
ATOM 1506 O O . TRP A 1 194 ? 9.987 1.568 10.945 1.00 93.38 194 TRP A O 1
ATOM 1516 N N . ASP A 1 195 ? 7.936 0.747 10.481 1.00 91.62 195 ASP A N 1
ATOM 1517 C CA . ASP A 1 195 ? 8.388 -0.605 10.170 1.00 91.62 195 ASP A CA 1
ATOM 1518 C C . ASP A 1 195 ? 8.773 -0.675 8.686 1.00 91.62 195 ASP A C 1
ATOM 1520 O O . ASP A 1 195 ? 7.943 -0.477 7.796 1.00 91.62 195 ASP A O 1
A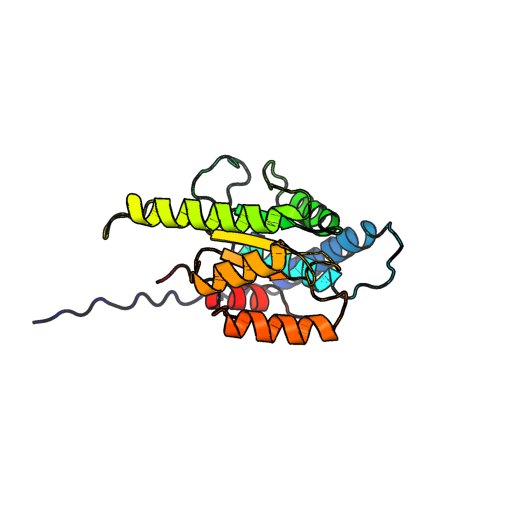TOM 1524 N N . VAL A 1 196 ? 10.062 -0.890 8.413 1.00 90.44 196 VAL A N 1
ATOM 1525 C CA . VAL A 1 196 ? 10.612 -0.823 7.055 1.00 90.44 196 VAL A CA 1
ATOM 1526 C C . VAL A 1 196 ? 11.000 -2.211 6.572 1.00 90.44 196 VAL A C 1
ATOM 1528 O O . VAL A 1 196 ? 11.993 -2.792 7.018 1.00 90.44 196 VAL A O 1
ATOM 1531 N N . ILE A 1 197 ? 10.264 -2.689 5.570 1.00 89.00 197 ILE A N 1
ATOM 1532 C CA . ILE A 1 197 ? 10.484 -3.979 4.919 1.00 89.00 197 ILE A CA 1
ATOM 1533 C C . ILE A 1 197 ? 11.137 -3.757 3.555 1.00 89.00 197 ILE A C 1
ATOM 1535 O O . ILE A 1 197 ? 10.581 -3.105 2.673 1.00 89.00 197 ILE A O 1
ATOM 1539 N N . LYS A 1 198 ? 12.318 -4.348 3.353 1.00 86.81 198 LYS A N 1
ATOM 1540 C CA . LYS A 1 198 ? 12.980 -4.362 2.044 1.00 86.81 198 LYS A CA 1
ATOM 1541 C C . LYS A 1 198 ? 12.461 -5.535 1.209 1.00 86.81 198 LYS A C 1
ATOM 1543 O O . LYS A 1 198 ? 12.432 -6.668 1.694 1.00 86.81 198 LYS A O 1
ATOM 1548 N N . LEU A 1 199 ? 12.095 -5.257 -0.043 1.00 85.19 199 LEU A N 1
ATOM 1549 C CA . LEU A 1 199 ? 11.675 -6.253 -1.032 1.00 85.19 199 LEU A CA 1
ATOM 1550 C C . 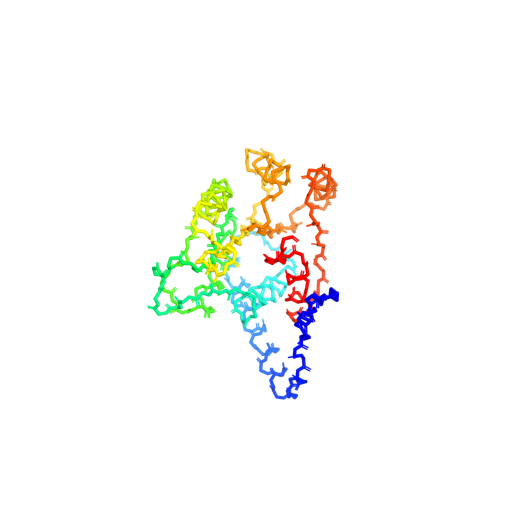LEU A 1 199 ? 12.731 -6.358 -2.137 1.00 85.19 199 LEU A C 1
ATOM 1552 O O . LEU A 1 199 ? 13.060 -5.355 -2.769 1.00 85.19 199 LEU A O 1
ATOM 1556 N N . VAL A 1 200 ? 13.267 -7.558 -2.379 1.00 81.06 200 VAL A N 1
ATOM 1557 C CA . VAL A 1 200 ? 14.263 -7.792 -3.443 1.00 81.06 200 VAL A CA 1
ATOM 1558 C C . VAL A 1 200 ? 13.963 -9.096 -4.173 1.00 81.06 200 VAL A C 1
ATOM 1560 O O . VAL A 1 200 ? 14.140 -10.166 -3.606 1.00 81.06 200 VAL A O 1
ATOM 1563 N N . ASN A 1 201 ? 13.566 -9.013 -5.449 1.00 73.44 201 ASN A N 1
ATOM 1564 C CA . ASN A 1 201 ? 13.307 -10.179 -6.314 1.00 73.44 201 ASN A CA 1
ATOM 1565 C C . ASN A 1 201 ? 12.356 -11.228 -5.702 1.00 73.44 201 ASN A C 1
ATOM 1567 O O . ASN A 1 201 ? 12.505 -12.424 -5.936 1.00 73.44 201 ASN A O 1
ATOM 1571 N N . GLU A 1 202 ? 11.378 -10.780 -4.916 1.00 76.12 202 GLU A N 1
ATOM 1572 C CA . GLU A 1 202 ? 10.461 -11.664 -4.201 1.00 76.12 202 GLU A CA 1
ATOM 1573 C C . GLU A 1 202 ? 9.242 -12.064 -5.031 1.00 76.12 202 GLU A C 1
ATOM 1575 O O . GLU A 1 202 ? 8.754 -11.325 -5.895 1.00 76.12 202 GLU A O 1
ATOM 1580 N N . GLU A 1 203 ? 8.727 -13.254 -4.729 1.00 77.38 203 GLU A N 1
ATOM 1581 C CA . GLU A 1 203 ? 7.468 -13.745 -5.275 1.00 77.38 203 GLU A CA 1
ATOM 1582 C C . GLU A 1 203 ? 6.267 -13.092 -4.582 1.00 77.38 203 GLU A C 1
ATOM 1584 O O . GLU A 1 203 ? 6.321 -12.660 -3.429 1.00 77.38 203 GLU A O 1
ATOM 1589 N N . ASN A 1 204 ? 5.144 -13.046 -5.292 1.00 76.88 204 ASN A N 1
ATOM 1590 C CA . ASN A 1 204 ? 3.912 -12.386 -4.866 1.00 76.88 204 ASN A CA 1
ATOM 1591 C C . ASN A 1 204 ? 3.353 -12.908 -3.531 1.00 76.88 204 ASN A C 1
ATOM 1593 O O . ASN A 1 204 ? 2.856 -12.108 -2.744 1.00 76.88 204 ASN A O 1
ATOM 1597 N N . LEU A 1 205 ? 3.436 -14.213 -3.249 1.00 79.00 205 LEU A N 1
ATOM 1598 C CA . LEU A 1 205 ? 2.954 -14.772 -1.976 1.00 79.00 205 LEU A CA 1
ATOM 1599 C C . LEU A 1 205 ? 3.844 -14.365 -0.798 1.00 79.00 205 LEU A C 1
ATOM 1601 O O . LEU A 1 205 ? 3.336 -14.018 0.268 1.00 79.00 205 LEU A O 1
ATOM 1605 N N . THR A 1 206 ? 5.160 -14.336 -1.008 1.00 83.50 206 THR A N 1
ATOM 1606 C CA . THR A 1 206 ? 6.114 -13.826 -0.018 1.00 83.50 206 THR A CA 1
ATOM 1607 C C . THR A 1 206 ? 5.845 -12.352 0.270 1.00 83.50 206 THR A C 1
ATOM 1609 O O . THR A 1 206 ? 5.727 -11.968 1.432 1.00 83.50 206 THR A O 1
ATOM 1612 N N . ILE A 1 207 ? 5.642 -11.542 -0.772 1.00 84.31 207 ILE A N 1
ATOM 1613 C CA . ILE A 1 207 ? 5.291 -10.122 -0.631 1.00 84.31 207 ILE A CA 1
ATOM 1614 C C . ILE A 1 207 ? 3.965 -9.952 0.121 1.00 84.31 207 ILE A C 1
ATOM 1616 O O . ILE A 1 207 ? 3.891 -9.148 1.046 1.00 84.31 207 ILE A O 1
ATOM 1620 N N . ALA A 1 208 ? 2.934 -10.730 -0.220 1.00 81.81 208 ALA A N 1
ATOM 1621 C CA . ALA A 1 208 ? 1.647 -10.671 0.467 1.00 81.81 208 ALA A CA 1
ATOM 1622 C C . ALA A 1 208 ? 1.793 -10.991 1.962 1.00 81.81 208 ALA A C 1
ATOM 1624 O O . ALA A 1 208 ? 1.276 -10.254 2.796 1.00 81.81 208 ALA A O 1
ATOM 1625 N N . SER A 1 209 ? 2.553 -12.037 2.312 1.00 83.44 209 SER A N 1
ATOM 1626 C CA . SER A 1 209 ? 2.814 -12.386 3.715 1.00 83.44 209 SER A CA 1
ATOM 1627 C C . SER A 1 209 ? 3.500 -11.253 4.485 1.00 83.44 209 SER A C 1
ATOM 1629 O O . SER A 1 209 ? 3.091 -10.934 5.598 1.00 83.44 209 SER A O 1
ATOM 1631 N N . LYS A 1 210 ? 4.471 -10.576 3.861 1.00 85.31 210 LYS A N 1
ATOM 1632 C CA . LYS A 1 210 ? 5.140 -9.404 4.436 1.00 85.31 210 LYS A CA 1
ATOM 1633 C C . LYS A 1 210 ? 4.196 -8.222 4.626 1.00 85.31 210 LYS A C 1
ATOM 1635 O O . LYS A 1 210 ? 4.272 -7.558 5.653 1.00 85.31 210 LYS A O 1
ATOM 1640 N N . PHE A 1 211 ? 3.290 -7.974 3.680 1.00 86.38 211 PHE A N 1
ATOM 1641 C CA . PHE A 1 211 ? 2.271 -6.938 3.843 1.00 86.38 211 PHE A CA 1
ATOM 1642 C C . PHE A 1 211 ? 1.308 -7.249 4.986 1.00 86.38 211 PHE A C 1
ATOM 1644 O O . PHE A 1 211 ? 1.004 -6.344 5.748 1.00 86.38 211 PHE A O 1
ATOM 1651 N N . TYR A 1 212 ? 0.885 -8.499 5.180 1.00 82.75 212 TYR A N 1
ATOM 1652 C CA . TYR A 1 212 ? 0.060 -8.838 6.346 1.00 82.75 212 TYR A CA 1
ATOM 1653 C C . TYR A 1 212 ? 0.797 -8.665 7.674 1.00 82.75 212 TYR A C 1
ATOM 1655 O O . TYR A 1 212 ? 0.194 -8.228 8.647 1.00 82.75 212 TYR A O 1
ATOM 1663 N N . GLN A 1 213 ? 2.089 -8.993 7.717 1.00 79.19 213 GLN A N 1
ATOM 1664 C CA . GLN A 1 213 ? 2.901 -8.836 8.925 1.00 79.19 213 GLN A CA 1
ATOM 1665 C C . GLN A 1 213 ? 3.133 -7.360 9.273 1.00 79.19 213 GLN A C 1
ATOM 1667 O O . GLN A 1 213 ? 2.968 -6.977 10.426 1.00 79.19 213 GLN A O 1
ATOM 1672 N N . GLY A 1 214 ? 3.501 -6.537 8.284 1.00 72.31 214 GLY A N 1
ATOM 1673 C CA . GLY A 1 214 ? 3.855 -5.130 8.504 1.00 72.31 214 GLY A CA 1
ATOM 1674 C C . GLY A 1 214 ? 2.667 -4.164 8.514 1.00 72.31 214 GLY A C 1
ATOM 1675 O O . GLY A 1 214 ? 2.725 -3.124 9.160 1.00 72.31 214 GLY A O 1
ATOM 1676 N N . ALA A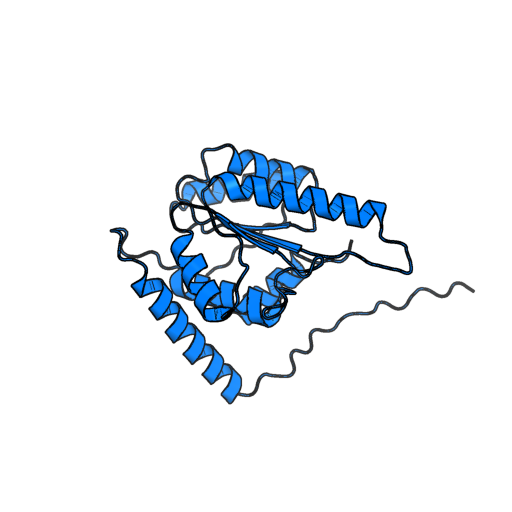 1 215 ? 1.578 -4.495 7.817 1.00 68.56 215 ALA A N 1
ATOM 1677 C CA . ALA A 1 215 ? 0.373 -3.670 7.713 1.00 68.56 215 ALA A CA 1
ATOM 1678 C C . ALA A 1 215 ? -0.808 -4.301 8.470 1.00 68.56 215 ALA A C 1
ATOM 1680 O O . ALA A 1 215 ? -1.949 -4.255 8.001 1.00 68.56 215 ALA A O 1
ATOM 1681 N N . SER A 1 216 ? -0.515 -4.942 9.610 1.00 64.88 216 SER A N 1
ATOM 1682 C CA . SER A 1 216 ? -1.539 -5.559 10.452 1.00 64.88 216 SER A CA 1
ATOM 1683 C C . SER A 1 216 ? -2.585 -4.523 10.857 1.00 64.88 216 SER A C 1
ATOM 1685 O O . SER A 1 216 ? -2.252 -3.423 11.305 1.00 64.88 216 SER A O 1
ATOM 1687 N N . ARG A 1 217 ? -3.851 -4.901 10.677 1.00 64.88 217 ARG A N 1
ATOM 1688 C CA . ARG A 1 217 ? -5.018 -4.096 11.056 1.00 64.88 217 ARG A CA 1
ATOM 1689 C C . ARG A 1 217 ? -5.293 -4.159 12.560 1.00 64.88 217 ARG A C 1
ATOM 1691 O O . ARG A 1 217 ? -6.018 -3.317 13.074 1.00 64.88 217 ARG A O 1
ATOM 1698 N N . ASP A 1 218 ? -4.651 -5.103 13.246 1.00 54.00 218 ASP A N 1
ATOM 1699 C CA . ASP A 1 218 ? -4.762 -5.292 14.686 1.00 54.00 218 ASP A CA 1
ATOM 1700 C C . ASP A 1 218 ? -3.849 -4.296 15.440 1.00 54.00 218 ASP A C 1
ATOM 1702 O O . ASP A 1 218 ? -2.729 -3.982 14.997 1.00 54.00 218 ASP A O 1
ATOM 1706 N N . ASP A 1 219 ? -4.367 -3.767 16.554 1.00 47.72 219 ASP A N 1
ATOM 1707 C CA . ASP A 1 219 ? -3.793 -2.677 17.367 1.00 47.72 219 ASP A CA 1
ATOM 1708 C C . ASP A 1 219 ? -2.347 -2.912 17.850 1.00 47.72 219 ASP A C 1
ATOM 1710 O O . ASP A 1 219 ? -2.011 -4.023 18.321 1.00 47.72 219 ASP A O 1
#

Sequence (219 aa):
MHQTPTEASGSFRASGSSSDELQKLDRLLKLLTGLISQSNKEGYEQVPSQRLKASIGTALLKYVMRYAPEDSPYFNRDRLVVSGHYAGRWKGLFEHLIAAKGIAVGLPDIASSAIGQAIALKNLTMLYNKPDLELLDNMIWCIIDDPKFHQGSALDAVALAGNWKLRNLCVIYDSTYDSISNNLEVNNFKTHGWDVIKLVNEENLTIASKFYQGASRDD

Radius of gyration: 18.2 Å; chains: 1; bounding box: 42×45×62 Å

Foldseek 3Di:
DDDDDDPPPPPPPPVPDPPVVVVVLVVQLVVQLVQLVVVPPPDDPDLPCSSVLSLLLCLAPVFNFAADQVCRVDPQGAAEEEEAPSSVSNVSSCCVVSVGPHHDYDYHCCLLVLLVVLVVQVVVQVVPADPVRRPHQYAYEYEYDYLCCLPDPSLVSLLQSQLVVSLRYDYHYDPSNDPVSVVVSQVSSVVSNADDDDDDPDGNVVSNVVCCVRSPSDD

Organism: NCBI:txid78864

pLDDT: mean 75.75, std 17.11, range [26.31, 94.75]

InterPro domains:
  IPR005474 Transketolase, N-terminal [PF00456] (112-207)
  IPR029061 Thiamin diphosphate-binding fold [SSF52518] (54-201)
  IPR033247 Transketolase family [PTHR43522] (112-204)